Protein AF-V5BT70-F1 (afdb_monomer_lite)

Structure (mmCIF, N/CA/C/O backbone):
data_AF-V5BT70-F1
#
_entry.id   AF-V5BT70-F1
#
loop_
_atom_site.group_PDB
_atom_site.id
_atom_site.type_symbol
_atom_site.label_atom_id
_atom_site.label_alt_id
_atom_site.label_comp_id
_atom_site.label_asym_id
_atom_site.label_entity_id
_atom_site.label_seq_id
_atom_site.pdbx_PDB_ins_code
_atom_site.Cartn_x
_atom_site.Cartn_y
_atom_site.Cartn_z
_atom_site.occupancy
_atom_site.B_iso_or_equiv
_atom_site.auth_seq_id
_atom_site.auth_comp_id
_atom_site.auth_asym_id
_atom_site.auth_atom_id
_atom_site.pdbx_PDB_model_num
ATOM 1 N N . MET A 1 1 ? -34.375 -1.336 1.192 1.00 70.00 1 MET A N 1
ATOM 2 C CA . MET A 1 1 ? -33.736 0.002 1.197 1.00 70.00 1 MET A CA 1
ATOM 3 C C . MET A 1 1 ? -33.246 0.436 2.577 1.00 70.00 1 MET A C 1
ATOM 5 O O . MET A 1 1 ? -32.091 0.819 2.669 1.00 70.00 1 MET A O 1
ATOM 9 N N . TYR A 1 2 ? -34.040 0.336 3.649 1.00 73.19 2 TYR A N 1
ATOM 10 C CA . TYR A 1 2 ? -33.636 0.797 4.992 1.00 73.19 2 TYR A CA 1
ATOM 11 C C . TYR A 1 2 ? -32.369 0.140 5.563 1.00 73.19 2 TYR A C 1
ATOM 13 O O . TYR A 1 2 ? -31.553 0.822 6.172 1.00 73.19 2 TYR A O 1
ATOM 21 N N . LEU A 1 3 ? -32.151 -1.152 5.293 1.00 81.31 3 LEU A N 1
ATOM 22 C CA . LEU A 1 3 ? -30.949 -1.867 5.740 1.00 81.31 3 LEU A CA 1
ATOM 23 C C . LEU A 1 3 ? -29.659 -1.296 5.124 1.00 81.31 3 LEU A C 1
ATOM 25 O O . LEU A 1 3 ? -28.638 -1.209 5.791 1.00 81.31 3 LEU A O 1
ATOM 29 N N . PHE A 1 4 ? -29.723 -0.866 3.860 1.00 85.44 4 PHE A N 1
ATOM 30 C CA . PHE A 1 4 ? -28.588 -0.266 3.159 1.00 85.44 4 PHE A CA 1
ATOM 31 C C . PHE A 1 4 ? -28.266 1.126 3.712 1.00 85.44 4 PHE A C 1
ATOM 33 O O . PHE A 1 4 ? -27.102 1.458 3.903 1.00 85.44 4 PHE A O 1
ATOM 40 N N . LEU A 1 5 ? -29.299 1.913 4.034 1.00 89.00 5 LEU A N 1
ATOM 41 C CA . LEU A 1 5 ? -29.128 3.235 4.635 1.00 89.00 5 LEU A CA 1
ATOM 42 C C . LEU A 1 5 ? -28.521 3.145 6.044 1.00 89.00 5 LEU A C 1
ATOM 44 O O . LEU A 1 5 ? -27.642 3.931 6.381 1.00 89.00 5 LEU A O 1
ATOM 48 N N . LEU A 1 6 ? -28.953 2.159 6.839 1.00 90.88 6 LEU A N 1
ATOM 49 C CA . LEU A 1 6 ? -28.405 1.888 8.169 1.00 90.88 6 LEU A CA 1
ATOM 50 C C . LEU A 1 6 ? -26.928 1.475 8.089 1.00 90.88 6 LEU A C 1
ATOM 52 O O . LEU A 1 6 ? -26.107 1.980 8.848 1.00 90.88 6 LEU A O 1
ATOM 56 N N . LEU A 1 7 ? -26.579 0.601 7.139 1.00 90.19 7 LEU A N 1
ATOM 57 C CA . LEU A 1 7 ? -25.196 0.163 6.940 1.00 90.19 7 LEU A CA 1
ATOM 58 C C . LEU A 1 7 ? -24.290 1.320 6.499 1.00 90.19 7 LEU A C 1
ATOM 60 O O . LEU A 1 7 ? -23.158 1.426 6.962 1.00 90.19 7 LEU A O 1
ATOM 64 N N . LEU A 1 8 ? -24.803 2.207 5.641 1.00 91.69 8 LEU A N 1
ATOM 65 C CA . LEU A 1 8 ? -24.087 3.399 5.193 1.00 91.69 8 LEU A CA 1
ATOM 66 C C . LEU A 1 8 ? -23.857 4.380 6.353 1.00 91.69 8 LEU A C 1
ATOM 68 O O . LEU A 1 8 ? -22.752 4.888 6.514 1.00 91.69 8 LEU A O 1
ATOM 72 N N . LEU A 1 9 ? -24.874 4.602 7.192 1.00 90.31 9 LEU A N 1
ATOM 73 C CA . LEU A 1 9 ? -24.771 5.442 8.389 1.00 90.31 9 LEU A CA 1
ATOM 74 C C . LEU A 1 9 ? -23.738 4.898 9.377 1.00 90.31 9 LEU A C 1
ATOM 76 O O . LEU A 1 9 ? -22.884 5.657 9.828 1.00 90.31 9 LEU A O 1
ATOM 80 N N . LEU A 1 10 ? -23.766 3.590 9.645 1.00 91.69 10 LEU A N 1
ATOM 81 C CA . LEU A 1 10 ? -22.798 2.933 10.526 1.00 91.69 10 LEU A CA 1
ATOM 82 C C . LEU A 1 10 ? -21.372 2.996 9.966 1.00 91.69 10 LEU A C 1
ATOM 84 O O . LEU A 1 10 ? -20.424 3.234 10.713 1.00 91.69 10 LEU A O 1
ATOM 88 N N . PHE A 1 11 ? -21.210 2.838 8.651 1.00 90.88 11 PHE A N 1
ATOM 89 C CA . PHE A 1 11 ? -19.910 2.940 7.991 1.00 90.88 11 PHE A CA 1
ATOM 90 C C . PHE A 1 11 ? -19.336 4.362 8.060 1.00 90.88 11 PHE A C 1
ATOM 92 O O . PHE A 1 11 ? -18.148 4.541 8.341 1.00 90.88 11 PHE A O 1
ATOM 99 N N . VAL A 1 12 ? -20.176 5.381 7.859 1.00 90.00 12 VAL A N 1
ATOM 100 C CA . VAL A 1 12 ? -19.772 6.792 7.953 1.00 90.00 12 VAL A CA 1
ATOM 101 C C . VAL A 1 12 ? -19.433 7.167 9.396 1.00 90.00 12 VAL A C 1
ATOM 103 O O . VAL A 1 12 ? -18.389 7.777 9.630 1.00 90.00 12 VAL A O 1
ATOM 106 N N . SER A 1 13 ? -20.243 6.752 10.377 1.00 86.75 13 SER A N 1
ATOM 107 C CA . SER A 1 13 ? -19.958 7.019 11.792 1.00 86.75 13 SER A CA 1
ATOM 108 C C . SER A 1 13 ? -18.686 6.316 12.264 1.00 86.75 13 SER A C 1
ATOM 110 O O . SER A 1 13 ? -17.880 6.919 12.968 1.00 86.75 13 SER A O 1
ATOM 112 N N . PHE A 1 14 ? -18.465 5.071 11.833 1.00 90.62 14 PHE A N 1
ATOM 113 C CA . PHE A 1 14 ? -17.260 4.319 12.175 1.00 90.62 14 PHE A CA 1
ATOM 114 C C . PHE A 1 14 ? -16.008 4.943 11.549 1.00 90.62 14 PHE A C 1
ATOM 116 O O . PHE A 1 14 ? -14.996 5.104 12.226 1.00 90.62 14 PHE A O 1
ATOM 123 N N . SER A 1 15 ? -16.091 5.378 10.288 1.00 86.62 15 SER A N 1
ATOM 124 C CA . SER A 1 15 ? -14.987 6.061 9.601 1.00 86.62 15 SER A CA 1
ATOM 125 C C . SER A 1 15 ? -14.618 7.383 10.278 1.00 86.62 15 SER A C 1
ATOM 127 O O . SER A 1 15 ? -13.437 7.699 10.414 1.00 86.62 15 SER A O 1
ATOM 129 N N . PHE A 1 16 ? -15.615 8.141 10.746 1.00 86.31 16 PHE A N 1
ATOM 130 C CA . PHE A 1 16 ? -15.392 9.396 11.461 1.00 86.31 16 PHE A CA 1
ATOM 131 C C . PHE A 1 16 ? -14.743 9.172 12.833 1.00 86.31 16 PHE A C 1
ATOM 133 O O . PHE A 1 16 ? -13.758 9.830 13.162 1.00 86.31 16 PHE A O 1
ATOM 140 N N . PHE A 1 17 ? -15.238 8.203 13.610 1.00 88.19 17 PHE A N 1
ATOM 141 C CA . PHE A 1 17 ? -14.637 7.840 14.897 1.00 88.19 17 PHE A CA 1
ATOM 142 C C . PHE A 1 17 ? -13.208 7.321 14.739 1.00 88.19 17 PHE A C 1
ATOM 144 O O . PHE A 1 17 ? -12.327 7.704 15.505 1.00 88.19 17 PHE A O 1
ATOM 151 N N . PHE A 1 18 ? -12.953 6.501 13.720 1.00 86.06 18 PHE A N 1
ATOM 152 C CA . PHE A 1 18 ? -11.616 5.996 13.434 1.00 86.06 18 PHE A CA 1
ATOM 153 C C . PHE A 1 18 ? -10.650 7.129 13.064 1.00 86.06 18 PHE A C 1
ATOM 155 O O . PHE A 1 18 ? -9.546 7.189 13.596 1.00 86.06 18 PHE A O 1
ATOM 162 N N . ALA A 1 19 ? -11.078 8.080 12.227 1.00 82.06 19 ALA A N 1
ATOM 163 C CA . ALA A 1 19 ? -10.275 9.254 11.889 1.00 82.06 19 ALA A CA 1
ATOM 164 C C . ALA A 1 19 ? -9.979 10.137 13.116 1.00 82.06 19 ALA A C 1
ATOM 166 O O . ALA A 1 19 ? -8.856 10.614 13.266 1.00 82.06 19 ALA A O 1
ATOM 167 N N . LEU A 1 20 ? -10.955 10.313 14.013 1.00 82.94 20 LEU A N 1
ATOM 168 C CA . LEU A 1 20 ? -10.787 11.073 15.252 1.00 82.94 20 LEU A CA 1
ATOM 169 C C . LEU A 1 20 ? -9.778 10.401 16.194 1.00 82.94 20 LEU A C 1
ATOM 171 O O . LEU A 1 20 ? -8.906 11.071 16.737 1.00 82.94 20 LEU A O 1
ATOM 175 N N . ILE A 1 21 ? -9.858 9.077 16.350 1.00 78.88 21 ILE A N 1
ATOM 176 C CA . ILE A 1 21 ? -8.928 8.301 17.182 1.00 78.88 21 ILE A CA 1
ATOM 177 C C . ILE A 1 21 ? -7.518 8.343 16.589 1.00 78.88 21 ILE A C 1
ATOM 179 O O . ILE A 1 21 ? -6.560 8.565 17.321 1.00 78.88 21 ILE A O 1
ATOM 183 N N . VAL A 1 22 ? -7.376 8.207 15.267 1.00 79.75 22 VAL A N 1
ATOM 184 C CA . VAL A 1 22 ? -6.075 8.323 14.591 1.00 79.75 22 VAL A CA 1
ATOM 185 C C . VAL A 1 22 ? -5.480 9.721 14.776 1.00 79.75 22 VAL A C 1
ATOM 187 O O . VAL A 1 22 ? -4.292 9.829 15.063 1.00 79.75 22 VAL A O 1
ATOM 190 N N . GLN A 1 23 ? -6.279 10.789 14.689 1.00 72.56 23 GLN A N 1
ATOM 191 C CA . GLN A 1 23 ? -5.799 12.148 14.966 1.00 72.56 23 GLN A CA 1
ATOM 192 C C . GLN A 1 23 ? -5.442 12.368 16.440 1.00 72.56 23 GLN A C 1
ATOM 194 O O . GLN A 1 23 ? -4.477 13.070 16.725 1.00 72.56 23 GLN A O 1
ATOM 199 N N . LEU A 1 24 ? -6.168 11.755 17.376 1.00 72.88 24 LEU A N 1
ATOM 200 C CA . LEU A 1 24 ? -5.875 11.853 18.806 1.00 72.88 24 LEU A CA 1
ATOM 201 C C . LEU A 1 24 ? -4.585 11.102 19.180 1.00 72.88 24 LEU A C 1
ATOM 203 O O . LEU A 1 24 ? -3.812 11.568 20.011 1.00 72.88 24 LEU A O 1
ATOM 207 N N . VAL A 1 25 ? -4.347 9.951 18.545 1.00 69.50 25 VAL A N 1
ATOM 208 C CA . VAL A 1 25 ? -3.162 9.110 18.770 1.00 69.50 25 VAL A CA 1
ATOM 209 C C . VAL A 1 25 ? -1.931 9.685 18.065 1.00 69.50 25 VAL A C 1
ATOM 211 O O . VAL A 1 25 ? -0.853 9.695 18.647 1.00 69.50 25 VAL A O 1
ATOM 214 N N . MET A 1 26 ? -2.080 10.217 16.848 1.00 60.25 26 MET A N 1
ATOM 215 C CA . MET A 1 26 ? -0.971 10.822 16.095 1.00 60.25 26 MET A CA 1
ATOM 216 C C . MET A 1 26 ? -0.699 12.285 16.473 1.00 60.25 26 MET A C 1
ATOM 218 O O . MET A 1 26 ? 0.383 12.790 16.204 1.00 60.25 26 MET A O 1
ATOM 222 N N . GLY A 1 27 ? -1.655 12.978 17.096 1.00 54.44 27 GLY A N 1
ATOM 223 C CA . GLY A 1 27 ? -1.514 14.372 17.531 1.00 54.44 27 GLY A CA 1
ATOM 224 C C . GLY A 1 27 ? -0.777 14.560 18.860 1.00 54.44 27 GLY A C 1
ATOM 225 O O . GLY A 1 27 ? -0.601 15.699 19.285 1.00 54.44 27 GLY A O 1
ATOM 226 N N . ASN A 1 28 ? -0.368 13.473 19.523 1.00 51.38 28 ASN A N 1
ATOM 227 C CA . ASN A 1 28 ? 0.273 13.513 20.841 1.00 51.38 28 ASN A CA 1
ATOM 228 C C . ASN A 1 28 ? 1.797 13.290 20.798 1.00 51.38 28 ASN A C 1
ATOM 230 O O . ASN A 1 28 ? 2.451 13.309 21.840 1.00 51.38 28 ASN A O 1
ATOM 234 N N . GLU A 1 29 ? 2.375 13.122 19.605 1.00 47.97 29 GLU A N 1
ATOM 235 C CA . GLU A 1 29 ? 3.823 13.154 19.399 1.00 47.97 29 GLU A CA 1
ATOM 236 C C . GLU A 1 29 ? 4.208 14.487 18.750 1.00 47.97 29 GLU A C 1
ATOM 238 O O . GLU A 1 29 ? 3.680 14.886 17.713 1.00 47.97 29 GLU A O 1
ATOM 243 N N . GLY A 1 30 ? 5.068 15.230 19.445 1.00 48.91 30 GLY A N 1
ATOM 244 C CA . GLY A 1 30 ? 5.354 16.632 19.177 1.00 48.91 30 GLY A CA 1
ATOM 245 C C . GLY A 1 30 ? 5.823 16.930 17.753 1.00 48.91 30 GLY A C 1
ATOM 246 O O . GLY A 1 30 ? 6.723 16.293 17.213 1.00 48.91 30 GLY A O 1
ATOM 247 N N . GLY A 1 31 ? 5.260 17.996 17.196 1.00 40.72 31 GLY A N 1
ATOM 248 C CA . GLY A 1 31 ? 5.755 18.655 15.999 1.00 40.72 31 GLY A CA 1
ATOM 249 C C . GLY A 1 31 ? 5.080 20.010 15.858 1.00 40.72 31 GLY A C 1
ATOM 250 O O . GLY A 1 31 ? 3.869 20.088 15.677 1.00 40.72 31 GLY A O 1
ATOM 251 N N . GLU A 1 32 ? 5.862 21.079 15.992 1.00 49.72 32 GLU A N 1
ATOM 252 C CA . GLU A 1 32 ? 5.470 22.445 15.661 1.00 49.72 32 GLU A CA 1
ATOM 253 C C . GLU A 1 32 ? 4.841 22.496 14.264 1.00 49.72 32 GLU A C 1
ATOM 255 O O . GLU A 1 32 ? 5.537 22.435 13.252 1.00 49.72 32 GLU A O 1
ATOM 260 N N . TYR A 1 33 ? 3.528 22.687 14.182 1.00 44.28 33 TYR A N 1
ATOM 261 C CA . TYR A 1 33 ? 2.925 23.158 12.944 1.00 44.28 33 TYR A CA 1
ATOM 262 C C . TYR A 1 33 ? 2.822 24.674 13.031 1.00 44.28 33 TYR A C 1
ATOM 264 O O . TYR A 1 33 ? 1.867 25.241 13.561 1.00 44.28 33 TYR A O 1
ATOM 272 N N . MET A 1 34 ? 3.873 25.319 12.515 1.00 40.41 34 MET A N 1
ATOM 273 C CA . MET A 1 34 ? 3.827 26.671 11.968 1.00 40.41 34 MET A CA 1
ATOM 274 C C . MET A 1 34 ? 2.449 26.928 11.352 1.00 40.41 34 MET A C 1
ATOM 276 O O . MET A 1 34 ? 2.054 26.279 10.387 1.00 40.41 34 MET A O 1
ATOM 280 N N . ILE A 1 35 ? 1.735 27.904 11.899 1.00 46.69 35 ILE A N 1
ATOM 281 C CA . ILE A 1 35 ? 0.572 28.509 11.260 1.00 46.69 35 ILE A CA 1
ATOM 282 C C . ILE A 1 35 ? 1.126 29.511 10.236 1.00 46.69 35 ILE A C 1
ATOM 284 O O . ILE A 1 35 ? 1.622 30.560 10.659 1.00 46.69 35 ILE A O 1
ATOM 288 N N . PRO A 1 36 ? 1.062 29.288 8.907 1.00 44.47 36 PRO A N 1
ATOM 289 C CA . PRO A 1 36 ? 1.279 30.385 7.982 1.00 44.47 36 PRO A CA 1
ATOM 290 C C . PRO A 1 36 ? 0.038 31.280 7.990 1.00 44.47 36 PRO A C 1
ATOM 292 O O . PRO A 1 36 ? -0.981 31.029 7.345 1.00 44.47 36 PRO A O 1
ATOM 295 N N . VAL A 1 37 ? 0.159 32.359 8.756 1.00 38.53 37 VAL A N 1
ATOM 296 C CA . VAL A 1 37 ? -0.669 33.555 8.661 1.00 38.53 37 VAL A CA 1
ATOM 297 C C . VAL A 1 37 ? -0.459 34.212 7.288 1.00 38.53 37 VAL A C 1
ATOM 299 O O . VAL A 1 37 ? 0.662 34.469 6.866 1.00 38.53 37 VAL A O 1
ATOM 302 N N . ALA A 1 38 ? -1.581 34.550 6.649 1.00 42.00 38 ALA A N 1
ATOM 303 C CA . ALA A 1 38 ? -1.756 35.601 5.642 1.00 42.00 38 ALA A CA 1
ATOM 304 C C . ALA A 1 38 ? -1.015 35.485 4.289 1.00 42.00 38 ALA A C 1
ATOM 306 O O . ALA A 1 38 ? 0.006 36.119 4.043 1.00 42.00 38 ALA A O 1
ATOM 307 N N . GLY A 1 39 ? -1.692 34.859 3.321 1.00 35.22 39 GLY A N 1
ATOM 308 C CA . GLY A 1 39 ? -1.502 35.086 1.883 1.00 35.22 39 GLY A CA 1
ATOM 309 C C . GLY A 1 39 ? -2.765 35.669 1.243 1.00 35.22 39 GLY A C 1
ATOM 310 O O . GLY A 1 39 ? -3.605 34.951 0.711 1.00 35.22 39 GLY A O 1
ATOM 311 N N . ARG A 1 40 ? -2.933 36.991 1.329 1.00 37.88 40 ARG A N 1
ATOM 312 C CA . ARG A 1 40 ? -4.011 37.774 0.698 1.00 37.88 40 ARG A CA 1
ATOM 313 C C . ARG A 1 40 ? -3.925 37.700 -0.845 1.00 37.88 40 ARG A C 1
ATOM 315 O O . ARG A 1 40 ? -2.924 38.109 -1.412 1.00 37.88 40 ARG A O 1
ATOM 322 N N . ARG A 1 41 ? -5.069 37.410 -1.484 1.00 43.62 41 ARG A N 1
ATOM 323 C CA . ARG A 1 41 ? -5.562 37.947 -2.783 1.00 43.62 41 ARG A CA 1
ATOM 324 C C . ARG A 1 41 ? -4.790 37.618 -4.079 1.00 43.62 41 ARG A C 1
ATOM 326 O O . ARG A 1 41 ? -3.809 38.278 -4.393 1.00 43.62 41 ARG A O 1
ATOM 333 N N . LYS A 1 42 ? -5.438 36.855 -4.973 1.00 39.50 42 LYS A N 1
ATOM 334 C CA . LYS A 1 42 ? -6.021 37.324 -6.262 1.00 39.50 42 LYS A CA 1
ATOM 335 C C . LYS A 1 42 ? -6.555 36.126 -7.063 1.00 39.50 42 LYS A C 1
ATOM 337 O O . LYS A 1 42 ? -5.843 35.151 -7.231 1.00 39.50 42 LYS A O 1
ATOM 342 N N . GLY A 1 43 ? -7.776 36.242 -7.594 1.00 38.47 43 GLY A N 1
ATOM 343 C CA . GLY A 1 43 ? -8.306 35.317 -8.607 1.00 38.47 43 GLY A CA 1
ATOM 344 C C . GLY A 1 43 ? -9.688 34.745 -8.299 1.00 38.47 43 GLY A C 1
ATOM 345 O O . GLY A 1 43 ? -9.839 33.543 -8.145 1.00 38.47 43 GLY A O 1
ATOM 346 N N . ARG A 1 44 ? -10.707 35.607 -8.205 1.00 35.31 44 ARG A N 1
ATOM 347 C CA . ARG A 1 44 ? -12.118 35.197 -8.226 1.00 35.31 44 ARG A CA 1
ATOM 348 C C . ARG A 1 44 ? -12.549 35.081 -9.690 1.00 35.31 44 ARG A C 1
ATOM 350 O O . ARG A 1 44 ? -12.554 36.094 -10.382 1.00 35.31 44 ARG A O 1
ATOM 357 N N . ALA A 1 45 ? -12.944 33.888 -10.122 1.00 39.03 45 ALA A N 1
ATOM 358 C CA . ALA A 1 45 ? -13.883 33.693 -11.225 1.00 39.03 45 ALA A CA 1
ATOM 359 C C . ALA A 1 45 ? -15.173 33.097 -10.619 1.00 39.03 45 ALA A C 1
ATOM 361 O O . ALA A 1 45 ? -15.070 32.186 -9.795 1.00 39.03 45 ALA A O 1
ATOM 362 N N . PRO A 1 46 ? -16.367 33.645 -10.906 1.00 48.97 46 PRO A N 1
ATOM 363 C CA . PRO A 1 46 ? -17.615 33.178 -10.304 1.00 48.97 46 PRO A CA 1
ATOM 364 C C . PRO A 1 46 ? -18.152 31.921 -11.019 1.00 48.97 46 PRO A C 1
ATOM 366 O O . PRO A 1 46 ? -18.113 31.883 -12.249 1.00 48.97 46 PRO A O 1
ATOM 369 N N . PRO A 1 47 ? -18.707 30.921 -10.307 1.00 52.75 47 PRO A N 1
ATOM 370 C CA . PRO A 1 47 ? -19.619 29.960 -10.924 1.00 52.75 47 PRO A CA 1
ATOM 371 C C . PRO A 1 47 ? -21.002 30.611 -11.166 1.00 52.75 47 PRO A C 1
ATOM 373 O O . PRO A 1 47 ? -21.401 31.488 -10.392 1.00 52.75 47 PRO A O 1
ATOM 376 N N . PRO A 1 48 ? -21.735 30.226 -12.229 1.00 46.41 48 PRO A N 1
ATOM 377 C CA . PRO A 1 48 ? -23.070 30.755 -12.514 1.00 46.41 48 PRO A CA 1
ATOM 378 C C . PRO A 1 48 ? -24.118 30.247 -11.501 1.00 46.41 48 PRO A C 1
ATOM 380 O O . PRO A 1 48 ? -23.923 29.186 -10.904 1.00 46.41 48 PRO A O 1
ATOM 383 N N . PRO A 1 49 ? -25.233 30.978 -11.295 1.00 40.03 49 PRO A N 1
ATOM 384 C CA . PRO A 1 49 ? -26.243 30.623 -10.307 1.00 40.03 49 PRO A CA 1
ATOM 385 C C . PRO A 1 49 ? -27.175 29.538 -10.858 1.00 40.03 49 PRO A C 1
ATOM 387 O O . PRO A 1 49 ? -27.709 29.676 -11.958 1.00 40.03 49 PRO A O 1
ATOM 390 N N . ALA A 1 50 ? -27.422 28.491 -10.074 1.00 37.47 50 ALA A N 1
ATOM 391 C CA . ALA A 1 50 ? -28.587 27.635 -10.256 1.00 37.47 50 ALA A CA 1
ATOM 392 C C . ALA A 1 50 ? -29.578 27.930 -9.126 1.00 37.47 50 ALA A C 1
ATOM 394 O O . ALA A 1 50 ? -29.215 27.984 -7.953 1.00 37.47 50 ALA A O 1
ATOM 395 N N . MET A 1 51 ? -30.803 28.223 -9.549 1.00 35.41 51 MET A N 1
ATOM 396 C CA . MET A 1 51 ? -31.928 28.708 -8.765 1.00 35.41 51 MET A CA 1
ATOM 397 C C . MET A 1 51 ? -32.448 27.706 -7.731 1.00 35.41 51 MET A C 1
ATOM 399 O O . MET A 1 51 ? -32.248 26.499 -7.825 1.00 35.41 51 MET A O 1
ATOM 403 N N . ALA A 1 52 ? -33.159 28.293 -6.772 1.00 37.00 52 ALA A N 1
ATOM 404 C CA . ALA A 1 52 ? -33.867 27.688 -5.663 1.00 37.00 52 ALA A CA 1
ATOM 405 C C . ALA A 1 52 ? -35.026 26.760 -6.068 1.00 37.00 52 ALA A C 1
ATOM 407 O O . ALA A 1 52 ? -35.707 26.974 -7.068 1.00 37.00 52 ALA A O 1
ATOM 408 N N . SER A 1 53 ? -35.272 25.790 -5.192 1.00 35.91 53 SER A N 1
ATOM 409 C CA . SER A 1 53 ? -36.524 25.060 -4.960 1.00 35.91 53 SER A CA 1
ATOM 410 C C . SER A 1 53 ? -36.253 24.299 -3.658 1.00 35.91 53 SER A C 1
ATOM 412 O O . SER A 1 53 ? -35.403 23.418 -3.660 1.00 35.91 53 SER A O 1
ATOM 414 N N . GLY A 1 54 ? -36.731 24.716 -2.492 1.00 33.69 54 GLY A N 1
ATOM 415 C CA . GLY A 1 54 ? -38.144 24.788 -2.135 1.00 33.69 54 GLY A CA 1
ATOM 416 C C . GLY A 1 54 ? -38.394 23.710 -1.070 1.00 33.69 54 GLY A C 1
ATOM 417 O O . GLY A 1 54 ? -37.863 22.611 -1.204 1.00 33.69 54 GLY A O 1
ATOM 418 N N . ASP A 1 55 ? -39.170 24.066 -0.049 1.00 35.50 55 ASP A N 1
ATOM 419 C CA . ASP A 1 55 ? -39.727 23.230 1.028 1.00 35.50 55 ASP A CA 1
ATOM 420 C C . ASP A 1 55 ? -38.904 23.062 2.323 1.00 35.50 55 ASP A C 1
ATOM 422 O O . ASP A 1 55 ? -38.161 22.104 2.539 1.00 35.50 55 ASP A O 1
ATOM 426 N N . GLU A 1 56 ? -39.143 24.010 3.239 1.00 42.34 56 GLU A N 1
ATOM 427 C CA . GLU A 1 56 ? -39.228 23.757 4.686 1.00 42.34 56 GLU A CA 1
ATOM 428 C C . GLU A 1 56 ? -40.301 22.690 4.998 1.00 42.34 56 GLU A C 1
ATOM 430 O O . GLU A 1 56 ? -41.226 22.463 4.212 1.00 42.34 56 GLU A O 1
ATOM 435 N N . PRO A 1 57 ? -40.236 22.077 6.192 1.00 52.97 57 PRO A N 1
ATOM 436 C CA . PRO A 1 57 ? -41.183 22.552 7.198 1.00 52.97 57 PRO A CA 1
ATOM 437 C C . PRO A 1 57 ? -40.569 22.785 8.585 1.00 52.97 57 PRO A C 1
ATOM 439 O O . PRO A 1 57 ? -39.893 21.928 9.157 1.00 52.97 57 PRO A O 1
ATOM 442 N N . ASP A 1 58 ? -40.925 23.951 9.120 1.00 47.06 58 ASP A N 1
ATOM 443 C CA . ASP A 1 58 ? -40.992 24.340 10.527 1.00 47.06 58 ASP A CA 1
ATOM 444 C C . ASP A 1 58 ? -41.611 23.264 11.426 1.00 47.06 58 ASP A C 1
ATOM 446 O O . ASP A 1 58 ? -42.797 22.985 11.281 1.00 47.06 58 ASP A O 1
ATOM 450 N N . TRP A 1 59 ? -40.872 22.785 12.436 1.00 48.94 59 TRP A N 1
ATOM 451 C CA . TRP A 1 59 ? -41.450 22.312 13.704 1.00 48.94 59 TRP A CA 1
ATOM 452 C C . TRP A 1 59 ? -40.491 22.569 14.881 1.00 48.94 59 TRP A C 1
ATOM 454 O O . TRP A 1 59 ? -39.644 21.751 15.225 1.00 48.94 59 TRP A O 1
ATOM 464 N N . LEU A 1 60 ? -40.653 23.750 15.482 1.00 39.88 60 LEU A N 1
ATOM 465 C CA . LEU A 1 60 ? -40.867 23.961 16.920 1.00 39.88 60 LEU A CA 1
ATOM 466 C C . LEU A 1 60 ? -40.066 23.094 17.912 1.00 39.88 60 LEU A C 1
ATOM 468 O O . LEU A 1 60 ? -40.560 22.063 18.345 1.00 39.88 60 LEU A O 1
ATOM 472 N N . PHE A 1 61 ? -38.957 23.633 18.427 1.00 46.41 61 PHE A N 1
ATOM 473 C CA . PHE A 1 61 ? -38.750 23.768 19.878 1.00 46.41 61 PHE A CA 1
ATOM 474 C C . PHE A 1 61 ? -37.990 25.071 20.139 1.00 46.41 61 PHE A C 1
ATOM 476 O O . PHE A 1 61 ? -36.773 25.162 19.990 1.00 46.41 61 PHE A O 1
ATOM 483 N N . ALA A 1 62 ? -38.748 26.107 20.491 1.00 37.69 62 ALA A N 1
ATOM 484 C CA . ALA A 1 62 ? -38.215 27.235 21.229 1.00 37.69 62 ALA A CA 1
ATOM 485 C C . ALA A 1 62 ? -37.830 26.755 22.636 1.00 37.69 62 ALA A C 1
ATOM 487 O O . ALA A 1 62 ? -38.565 25.973 23.233 1.00 37.69 62 ALA A O 1
ATOM 488 N N . GLU A 1 63 ? -36.701 27.243 23.149 1.00 36.50 63 GLU A N 1
ATOM 489 C CA . GLU A 1 63 ? -36.650 28.104 24.341 1.00 36.50 63 GLU A CA 1
ATOM 490 C C . GLU A 1 63 ? -35.308 27.952 25.091 1.00 36.50 63 GLU A C 1
ATOM 492 O O . GLU A 1 63 ? -35.043 26.922 25.696 1.00 36.50 63 GLU A O 1
ATOM 497 N N . ASN A 1 64 ? -34.499 29.024 25.030 1.00 35.66 64 ASN A N 1
ATOM 498 C CA . ASN A 1 64 ? -33.543 29.548 26.026 1.00 35.66 64 ASN A CA 1
ATOM 499 C C . ASN A 1 64 ? -32.479 28.572 26.597 1.00 35.66 64 ASN A C 1
ATOM 501 O O . ASN A 1 64 ? -32.782 27.547 27.182 1.00 35.66 64 ASN A O 1
ATOM 505 N N . VAL A 1 65 ? -31.172 28.849 26.509 1.00 37.78 65 VAL A N 1
ATOM 506 C CA . VAL A 1 65 ? -30.433 29.774 27.395 1.00 37.78 65 VA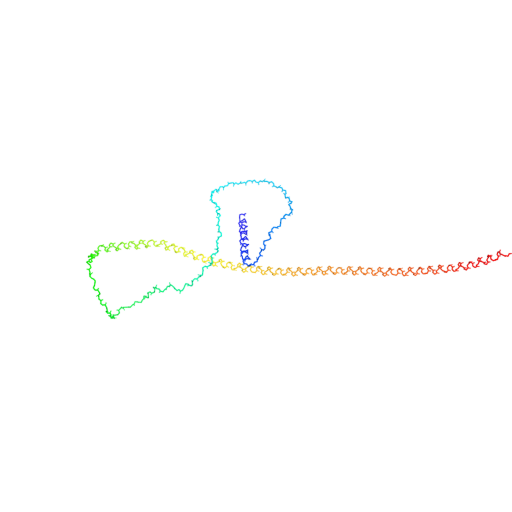L A CA 1
ATOM 507 C C . VAL A 1 65 ? -29.052 30.103 26.777 1.00 37.78 65 VAL A C 1
ATOM 509 O O . VAL A 1 65 ? -28.428 29.279 26.115 1.00 37.78 65 VAL A O 1
ATOM 512 N N . ALA A 1 66 ? -28.602 31.341 27.000 1.00 36.75 66 ALA A N 1
ATOM 513 C CA . ALA A 1 66 ? -27.397 32.014 26.497 1.00 36.75 66 ALA A CA 1
ATOM 514 C C . ALA A 1 66 ? -26.042 31.280 26.663 1.00 36.75 66 ALA A C 1
ATOM 516 O O . ALA A 1 66 ? -25.864 30.553 27.639 1.00 36.75 66 ALA A O 1
ATOM 517 N N . PRO A 1 67 ? -25.010 31.590 25.844 1.00 37.31 67 PRO A N 1
ATOM 518 C CA . PRO A 1 67 ? -23.626 31.346 26.223 1.00 37.31 67 PRO A CA 1
ATOM 519 C C . PRO A 1 67 ? -23.081 32.570 26.975 1.00 37.31 67 PRO A C 1
ATOM 521 O O . PRO A 1 67 ? -22.762 33.602 26.383 1.00 37.31 67 PRO A O 1
ATOM 524 N N . ALA A 1 68 ? -22.971 32.458 28.299 1.00 40.47 68 ALA A N 1
ATOM 525 C CA . ALA A 1 68 ? -22.157 33.374 29.081 1.00 40.47 68 ALA A CA 1
ATOM 526 C C . ALA A 1 68 ? -20.669 33.050 28.862 1.00 40.47 68 ALA A C 1
ATOM 528 O O . ALA A 1 68 ? -20.216 31.917 29.001 1.00 40.47 68 ALA A O 1
ATOM 529 N N . THR A 1 69 ? -19.923 34.089 28.513 1.00 39.28 69 THR A N 1
ATOM 530 C CA . THR A 1 69 ? -18.465 34.205 28.552 1.00 39.28 69 THR A CA 1
ATOM 531 C C . THR A 1 69 ? -17.851 33.741 29.875 1.00 39.28 69 THR A C 1
ATOM 533 O O . THR A 1 69 ? -18.321 34.161 30.930 1.00 39.28 69 THR A O 1
ATOM 536 N N . GLY A 1 70 ? -16.695 33.068 29.816 1.00 30.28 70 GLY A N 1
ATOM 537 C CA . GLY A 1 70 ? -15.642 33.305 30.809 1.00 30.28 70 GLY A CA 1
ATOM 538 C C . GLY A 1 70 ? -14.782 32.117 31.242 1.00 30.28 70 GLY A C 1
ATOM 539 O O . GLY A 1 70 ? -15.241 31.216 31.925 1.00 30.28 70 GLY A O 1
ATOM 540 N N . SER A 1 71 ? -13.483 32.289 30.995 1.00 31.94 71 SER A N 1
ATOM 541 C CA . SER A 1 71 ? -12.363 31.904 31.863 1.00 31.94 71 SER A CA 1
ATOM 542 C C . SER A 1 71 ? -11.729 30.516 31.719 1.00 31.94 71 SER A C 1
ATOM 544 O O . SER A 1 71 ? -12.210 29.497 32.197 1.00 31.94 71 SER A O 1
ATOM 546 N N . SER A 1 72 ? -10.520 30.577 31.160 1.00 39.81 72 SER A N 1
ATOM 547 C CA . SER A 1 72 ? -9.372 29.709 31.415 1.00 39.81 72 SER A CA 1
ATOM 548 C C . SER A 1 72 ? -9.227 29.331 32.896 1.00 39.81 72 SER A C 1
ATOM 550 O O . SER A 1 72 ? -9.194 30.211 33.758 1.00 39.81 72 SER A O 1
ATOM 552 N N . ALA A 1 73 ? -9.038 28.039 33.164 1.00 40.31 73 ALA A N 1
ATOM 553 C CA . ALA A 1 73 ? -8.433 27.514 34.385 1.00 40.31 73 ALA A CA 1
ATOM 554 C C . ALA A 1 73 ? -7.658 26.216 34.051 1.00 40.31 73 ALA A C 1
ATOM 556 O O . ALA A 1 73 ? -8.066 25.489 33.143 1.00 40.31 73 ALA A O 1
ATOM 557 N N . PRO A 1 74 ? -6.516 25.956 34.714 1.00 41.03 74 PRO A N 1
ATOM 558 C CA . PRO A 1 74 ? -5.536 24.950 34.306 1.00 41.03 74 PRO A CA 1
ATOM 559 C C . PRO A 1 74 ? -5.909 23.523 34.743 1.00 41.03 74 PRO A C 1
ATOM 561 O O . PRO A 1 74 ? -6.602 23.324 35.738 1.00 41.03 74 PRO A O 1
ATOM 564 N N . ASN A 1 75 ? -5.385 22.538 34.005 1.00 38.75 75 ASN A N 1
ATOM 565 C CA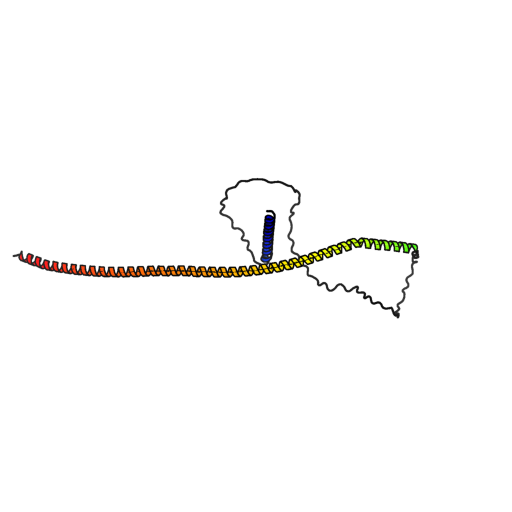 . ASN A 1 75 ? -5.457 21.101 34.298 1.00 38.75 75 ASN A CA 1
ATOM 566 C C . ASN A 1 75 ? -5.078 20.765 35.755 1.00 38.75 75 ASN A C 1
ATOM 568 O O . ASN A 1 75 ? -3.985 21.143 36.186 1.00 38.75 75 ASN A O 1
ATOM 572 N N . PRO A 1 76 ? -5.878 19.964 36.483 1.00 43.28 76 PRO A N 1
ATOM 573 C CA . PRO A 1 76 ? -5.392 19.246 37.651 1.00 43.28 76 PRO A CA 1
ATOM 574 C C . PRO A 1 76 ? -4.637 17.972 37.229 1.00 43.28 76 PRO A C 1
ATOM 576 O O . PRO A 1 76 ? -5.077 17.213 36.367 1.00 43.28 76 PRO A O 1
ATOM 579 N N . ALA A 1 77 ? -3.476 17.759 37.851 1.00 48.91 77 ALA A N 1
ATOM 580 C CA . ALA A 1 77 ? -2.669 16.544 37.760 1.00 48.91 77 ALA A CA 1
ATOM 581 C C . ALA A 1 77 ? -3.421 15.308 38.315 1.00 48.91 77 ALA A C 1
ATOM 583 O O . ALA A 1 77 ? -4.313 15.468 39.152 1.00 48.91 77 ALA A O 1
ATOM 584 N N . PRO A 1 78 ? -3.070 14.078 37.887 1.00 49.50 78 PRO A N 1
ATOM 585 C CA . PRO A 1 78 ? -3.730 12.859 38.355 1.00 49.50 78 PRO A CA 1
ATOM 586 C C . PRO A 1 78 ? -3.453 12.602 39.849 1.00 49.50 78 PRO A C 1
ATOM 588 O O . PRO A 1 78 ? -2.326 12.825 40.301 1.00 49.50 78 PRO A O 1
ATOM 591 N N . PRO A 1 79 ? -4.429 12.101 40.632 1.00 45.94 79 PRO A N 1
ATOM 592 C CA . PRO A 1 79 ? -4.173 11.703 42.008 1.00 45.94 79 PRO A CA 1
ATOM 593 C C . PRO A 1 79 ? -3.283 10.454 42.045 1.00 45.94 79 PRO A C 1
ATOM 595 O O . PRO A 1 79 ? -3.579 9.424 41.440 1.00 45.94 79 PRO A O 1
ATOM 598 N N . SER A 1 80 ? -2.184 10.560 42.784 1.00 42.78 80 SER A N 1
ATOM 599 C CA . SER A 1 80 ? -1.315 9.456 43.182 1.00 42.78 80 SER A CA 1
ATOM 600 C C . SER A 1 80 ? -2.097 8.426 44.001 1.00 42.78 80 SER A C 1
ATOM 602 O O . SER A 1 80 ? -2.680 8.763 45.031 1.00 42.78 80 SER A O 1
ATOM 604 N N . VAL A 1 81 ? -2.083 7.177 43.537 1.00 44.22 81 VAL A N 1
ATOM 605 C CA . VAL A 1 81 ? -2.702 6.010 44.178 1.00 44.22 81 VAL A CA 1
ATOM 606 C C . VAL A 1 81 ? -1.956 5.674 45.478 1.00 44.22 81 VAL A C 1
ATOM 608 O O . VAL A 1 81 ? -0.762 5.375 45.412 1.00 44.22 81 VAL A O 1
ATOM 611 N N . PRO A 1 82 ? -2.608 5.671 46.654 1.00 43.47 82 PRO A N 1
ATOM 612 C CA . PRO A 1 82 ? -2.041 5.065 47.848 1.00 43.47 82 PRO A CA 1
ATOM 613 C C . PRO A 1 82 ? -2.316 3.557 47.833 1.00 43.47 82 PRO A C 1
ATOM 615 O O . PRO A 1 82 ? -3.453 3.121 47.659 1.00 43.47 82 PRO A O 1
ATOM 618 N N . PHE A 1 83 ? -1.262 2.767 48.033 1.00 41.53 83 PHE A N 1
ATOM 619 C CA . PHE A 1 83 ? -1.340 1.333 48.303 1.00 41.53 83 PHE A CA 1
ATOM 620 C C . PHE A 1 83 ? -2.260 1.068 49.505 1.00 41.53 83 PHE A C 1
ATOM 622 O O . PHE A 1 83 ? -1.982 1.499 50.624 1.00 41.53 83 PHE A O 1
ATOM 629 N N . ALA A 1 84 ? -3.355 0.347 49.273 1.00 47.50 84 ALA A N 1
ATOM 630 C CA . ALA A 1 84 ? -4.295 -0.078 50.302 1.00 47.50 84 ALA A CA 1
ATOM 631 C C . ALA A 1 84 ? -3.784 -1.347 51.002 1.00 47.50 84 ALA A C 1
ATOM 633 O O . ALA A 1 84 ? -4.247 -2.442 50.707 1.00 47.50 84 ALA A O 1
ATOM 634 N N . HIS A 1 85 ? -2.815 -1.210 51.911 1.00 48.41 85 HIS A N 1
ATOM 635 C CA . HIS A 1 85 ? -2.349 -2.326 52.750 1.00 48.41 85 HIS A CA 1
ATOM 636 C C . HIS A 1 85 ? -2.000 -1.927 54.191 1.00 48.41 85 HIS A C 1
ATOM 638 O O . HIS A 1 85 ? -1.122 -2.544 54.779 1.00 48.41 85 HIS A O 1
ATOM 644 N N . ASP A 1 86 ? -2.671 -0.934 54.790 1.00 50.69 86 ASP A N 1
ATOM 645 C CA . ASP A 1 86 ? -2.364 -0.609 56.196 1.00 50.69 86 ASP A CA 1
ATOM 646 C C . ASP A 1 86 ? -3.498 0.058 56.996 1.00 50.69 86 ASP A C 1
ATOM 648 O O . ASP A 1 86 ? -3.304 1.081 57.650 1.00 50.69 86 ASP A O 1
ATOM 652 N N . ALA A 1 87 ? -4.724 -0.480 56.932 1.00 52.94 87 ALA A N 1
ATOM 653 C CA . ALA A 1 87 ? -5.823 0.054 57.748 1.00 52.94 87 ALA A CA 1
ATOM 654 C C . ALA A 1 87 ? -6.971 -0.930 58.039 1.00 52.94 87 ALA A C 1
ATOM 656 O O . ALA A 1 87 ? -8.122 -0.527 57.955 1.00 52.94 87 ALA A O 1
ATOM 657 N N . LEU A 1 88 ? -6.707 -2.196 58.389 1.00 52.94 88 LEU A N 1
ATOM 658 C CA . LEU A 1 88 ? -7.737 -3.096 58.950 1.00 52.94 88 LEU A CA 1
ATOM 659 C C . LEU A 1 88 ? -7.125 -4.085 59.963 1.00 52.94 88 LEU A C 1
ATOM 661 O O . LEU A 1 88 ? -7.117 -5.287 59.744 1.00 52.94 88 LEU A O 1
ATOM 665 N N . SER A 1 89 ? -6.588 -3.570 61.075 1.00 51.97 89 SER A N 1
ATOM 666 C CA . SER A 1 89 ? -6.101 -4.383 62.207 1.00 51.97 89 SER A CA 1
ATOM 667 C C . SER A 1 89 ? -6.668 -3.890 63.543 1.00 51.97 89 SER A C 1
ATOM 669 O O . SER A 1 89 ? -5.937 -3.638 64.496 1.00 51.97 89 SER A O 1
ATOM 671 N N . PHE A 1 90 ? -7.985 -3.731 63.616 1.00 55.66 90 PHE A N 1
ATOM 672 C CA . PHE A 1 90 ? -8.717 -3.669 64.879 1.00 55.66 90 PHE A CA 1
ATOM 673 C C . PHE A 1 90 ? -10.054 -4.363 64.634 1.00 55.66 90 PHE A C 1
ATOM 675 O O . PHE A 1 90 ? -10.833 -3.865 63.828 1.00 55.66 90 PHE A O 1
ATOM 682 N N . LEU A 1 91 ? -10.291 -5.475 65.340 1.00 47.34 91 LEU A N 1
ATOM 683 C CA . LEU A 1 91 ? -11.422 -6.419 65.245 1.00 47.34 91 LEU A CA 1
ATOM 684 C C . LEU A 1 91 ? -11.143 -7.715 64.462 1.00 47.34 91 LEU A C 1
ATOM 686 O O . LEU A 1 91 ? -11.901 -8.069 63.569 1.00 47.34 91 LEU A O 1
ATOM 690 N N . ASP A 1 92 ? -10.135 -8.473 64.898 1.00 41.28 92 ASP A N 1
ATOM 691 C CA . ASP A 1 92 ? -10.232 -9.938 64.889 1.00 41.28 92 ASP A CA 1
ATOM 692 C C . ASP A 1 92 ? -10.413 -10.395 66.340 1.00 41.28 92 ASP A C 1
ATOM 694 O O . ASP A 1 92 ? -9.490 -10.349 67.153 1.00 41.28 92 ASP A O 1
ATOM 698 N N . PHE A 1 93 ? -11.642 -10.770 66.694 1.00 44.34 93 PHE A N 1
ATOM 699 C CA . PHE A 1 93 ? -11.896 -11.593 67.870 1.00 44.34 93 PHE A CA 1
ATOM 700 C C . PHE A 1 93 ? -11.922 -13.042 67.393 1.00 44.34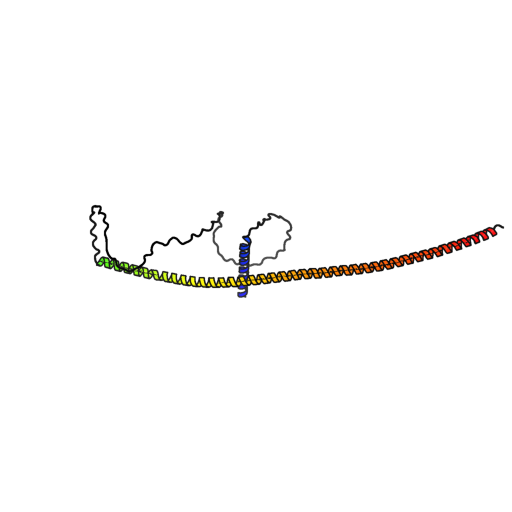 93 PHE A C 1
ATOM 702 O O . PHE A 1 93 ? -12.907 -13.487 66.803 1.00 44.34 93 PHE A O 1
ATOM 709 N N . GLU A 1 94 ? -10.837 -13.773 67.643 1.00 45.50 94 GLU A N 1
ATOM 710 C CA . GLU A 1 94 ? -10.833 -15.225 67.511 1.00 45.50 94 GLU A CA 1
ATOM 711 C C . GLU A 1 94 ? -11.830 -15.831 68.507 1.00 45.50 94 GLU A C 1
ATOM 713 O O . GLU A 1 94 ? -11.762 -15.633 69.723 1.00 45.50 94 GLU A O 1
ATOM 718 N N . ASN A 1 95 ? -12.785 -16.571 67.955 1.00 40.44 95 ASN A N 1
ATOM 719 C CA . ASN A 1 95 ? -13.699 -17.435 68.676 1.00 40.44 95 ASN A CA 1
ATOM 720 C C . ASN A 1 95 ? -12.981 -18.753 69.002 1.00 40.44 95 ASN A C 1
ATOM 722 O O . ASN A 1 95 ? -13.023 -19.682 68.202 1.00 40.44 95 ASN A O 1
ATOM 726 N N . GLU A 1 96 ? -12.360 -18.850 70.177 1.00 38.00 96 GLU A N 1
ATOM 727 C CA . GLU A 1 96 ? -11.945 -20.132 70.756 1.00 38.00 96 GLU A CA 1
ATOM 728 C C . GLU A 1 96 ? -12.661 -20.341 72.093 1.00 38.00 96 GLU A C 1
ATOM 730 O O . GLU A 1 96 ? -12.536 -19.598 73.069 1.00 38.00 96 GLU A O 1
ATOM 735 N N . THR A 1 97 ? -13.496 -21.371 72.085 1.00 43.41 97 THR A N 1
ATOM 736 C CA . THR A 1 97 ? -14.351 -21.807 73.179 1.00 43.41 97 THR A CA 1
ATOM 737 C C . THR A 1 97 ? -13.501 -22.597 74.168 1.00 43.41 97 THR A C 1
ATOM 739 O O . THR A 1 97 ? -13.209 -23.756 73.898 1.00 43.41 97 THR A O 1
ATOM 742 N N . SER A 1 98 ? -13.107 -22.027 75.314 1.00 37.81 98 SER A N 1
ATOM 743 C CA . SER A 1 98 ? -12.594 -22.791 76.469 1.00 37.81 98 SER A CA 1
ATOM 744 C C . SER A 1 98 ? -12.608 -21.982 77.777 1.00 37.81 98 SER A C 1
ATOM 746 O O . SER A 1 98 ? -12.127 -20.859 77.845 1.00 37.81 98 SER A O 1
ATOM 748 N N . ALA A 1 99 ? -13.191 -22.601 78.806 1.00 35.81 99 ALA A N 1
ATOM 749 C CA . ALA A 1 99 ? -13.444 -22.188 80.195 1.00 35.81 99 ALA A CA 1
ATOM 750 C C . ALA A 1 99 ? -12.486 -21.181 80.887 1.00 35.81 99 ALA A C 1
ATOM 752 O O . ALA A 1 99 ? -11.269 -21.281 80.731 1.00 35.81 99 ALA A O 1
ATOM 753 N N . PRO A 1 100 ? -12.985 -20.325 81.811 1.00 40.22 100 PRO A N 1
ATOM 754 C CA . PRO A 1 100 ? -12.114 -19.561 82.692 1.00 40.22 100 PRO A CA 1
ATOM 755 C C . PRO A 1 100 ? -11.709 -20.408 83.910 1.00 40.22 100 PRO A C 1
ATOM 757 O O . PRO A 1 100 ? -12.539 -20.773 84.746 1.00 40.22 100 PRO A O 1
ATOM 760 N N . THR A 1 101 ? -10.410 -20.690 84.029 1.00 35.97 101 THR A N 1
ATOM 761 C CA . THR A 1 101 ? -9.787 -21.106 85.294 1.00 35.97 101 THR A CA 1
ATOM 762 C C . THR A 1 101 ? -9.306 -19.858 86.035 1.00 35.97 101 THR A C 1
ATOM 764 O O . THR A 1 101 ? -8.787 -18.921 85.437 1.00 35.97 101 THR A O 1
ATOM 767 N N . ALA A 1 102 ? -9.558 -19.847 87.339 1.00 37.62 102 ALA A N 1
ATOM 768 C CA . ALA A 1 102 ? -9.399 -18.737 88.268 1.00 37.62 102 ALA A CA 1
ATOM 769 C C . ALA A 1 102 ? -7.946 -18.281 88.534 1.00 37.62 102 ALA A C 1
ATOM 771 O O . ALA A 1 102 ? -7.000 -19.000 88.221 1.00 37.62 102 ALA A O 1
ATOM 772 N N . LEU A 1 103 ? -7.863 -17.166 89.293 1.00 37.19 103 LEU A N 1
ATOM 773 C CA . LEU A 1 103 ? -6.733 -16.577 90.053 1.00 37.19 103 LEU A CA 1
ATOM 774 C C . LEU A 1 103 ? -5.944 -15.479 89.305 1.00 37.19 103 LEU A C 1
ATOM 776 O O . LEU A 1 103 ? -5.613 -15.635 88.145 1.00 37.19 103 LEU A O 1
ATOM 780 N N . SER A 1 104 ? -5.556 -14.341 89.894 1.00 29.92 104 SER A N 1
ATOM 781 C CA . SER A 1 104 ? -5.672 -13.818 91.260 1.00 29.92 104 SER A CA 1
ATOM 782 C C . SER A 1 104 ? -5.246 -12.335 91.277 1.00 29.92 104 SER A C 1
ATOM 784 O O . SER A 1 104 ? -4.260 -11.974 90.648 1.00 29.92 104 SER A O 1
ATOM 786 N N . HIS A 1 105 ? -6.005 -11.520 92.017 1.00 34.19 105 HIS A N 1
ATOM 787 C CA . HIS A 1 105 ? -5.638 -10.351 92.835 1.00 34.19 105 HIS A CA 1
ATOM 788 C C . HIS A 1 105 ? -4.464 -9.433 92.439 1.00 34.19 105 HIS A C 1
ATOM 790 O O . HIS A 1 105 ? -3.295 -9.795 92.528 1.00 34.19 105 HIS A O 1
ATOM 796 N N . GLY A 1 106 ? -4.797 -8.148 92.287 1.00 32.09 106 GLY A N 1
ATOM 797 C CA . GLY A 1 106 ? -3.890 -7.022 92.508 1.00 32.09 106 GLY A CA 1
ATOM 798 C C . GLY A 1 106 ? -4.686 -5.778 92.903 1.00 32.09 106 GLY A C 1
ATOM 799 O O . GLY A 1 106 ? -5.357 -5.177 92.075 1.00 32.09 106 GLY A O 1
ATOM 800 N N . ALA A 1 107 ? -4.671 -5.453 94.193 1.00 37.31 107 ALA A N 1
ATOM 801 C CA . ALA A 1 107 ? -5.462 -4.409 94.835 1.00 37.31 107 ALA A CA 1
ATOM 802 C C . ALA A 1 107 ? -4.991 -2.979 94.511 1.00 37.31 107 ALA A C 1
ATOM 804 O O . ALA A 1 107 ? -3.791 -2.723 94.486 1.00 37.31 107 ALA A O 1
ATOM 805 N N . ALA A 1 108 ? -5.939 -2.038 94.413 1.00 37.97 108 ALA A N 1
ATOM 806 C CA . ALA A 1 108 ? -5.744 -0.630 94.781 1.00 37.97 108 ALA A CA 1
ATOM 807 C C . ALA A 1 108 ? -7.099 0.065 95.062 1.00 37.97 108 ALA A C 1
ATOM 809 O O . ALA A 1 108 ? -7.790 0.520 94.160 1.00 37.97 108 ALA A O 1
ATOM 810 N N . THR A 1 109 ? -7.459 0.059 96.348 1.00 40.81 109 THR A N 1
ATOM 811 C CA . THR A 1 109 ? -8.055 1.135 97.175 1.00 4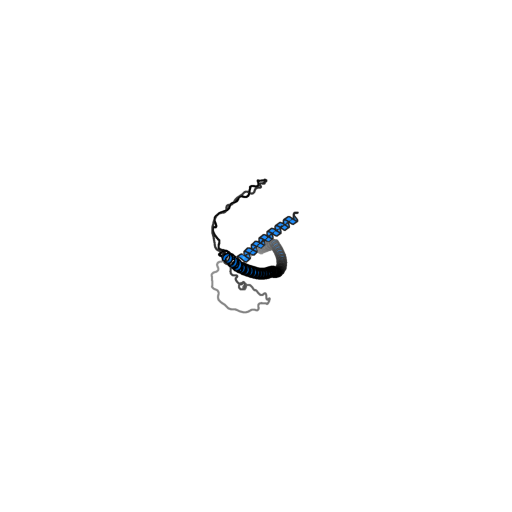0.81 109 THR A CA 1
ATOM 812 C C . THR A 1 109 ? -9.217 2.012 96.643 1.00 40.81 109 THR A C 1
ATOM 814 O O . THR A 1 109 ? -9.061 2.713 95.646 1.00 40.81 109 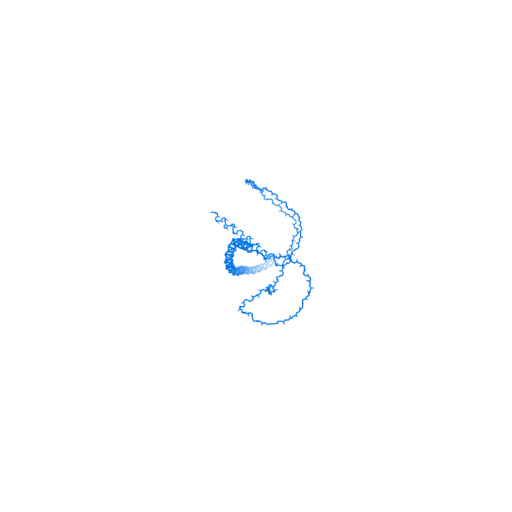THR A O 1
ATOM 817 N N . PRO A 1 110 ? -10.349 2.119 97.380 1.00 42.91 110 PRO A N 1
ATOM 818 C CA . PRO A 1 110 ? -11.484 2.955 96.995 1.00 42.91 110 PRO A CA 1
ATOM 819 C C . PRO A 1 110 ? -11.317 4.403 97.481 1.00 42.91 110 PRO A C 1
ATOM 821 O O . PRO A 1 110 ? -11.137 4.663 98.672 1.00 42.91 110 PRO A O 1
ATOM 824 N N . ALA A 1 111 ? -11.438 5.367 96.568 1.00 42.69 111 ALA A N 1
ATOM 825 C CA . ALA A 1 111 ? -11.616 6.767 96.933 1.00 42.69 111 ALA A CA 1
ATOM 826 C C . ALA A 1 111 ? -13.096 7.029 97.244 1.00 42.69 111 ALA A C 1
ATOM 828 O O . ALA A 1 111 ? -13.960 7.000 96.369 1.00 42.69 111 ALA A O 1
ATOM 829 N N . SER A 1 112 ? -13.354 7.281 98.526 1.00 44.25 112 SER A N 1
ATOM 830 C CA . SER A 1 112 ? -14.615 7.760 99.080 1.00 44.25 112 SER A CA 1
ATOM 831 C C . SER A 1 112 ? -15.105 9.005 98.333 1.00 44.25 112 SER A C 1
ATOM 833 O O . SER A 1 112 ? -14.491 10.072 98.402 1.00 44.25 112 SER A O 1
ATOM 835 N N . ARG A 1 113 ? -16.233 8.878 97.630 1.00 45.56 113 ARG A N 1
ATOM 836 C CA . ARG A 1 113 ? -17.065 10.013 97.232 1.00 45.56 113 ARG A CA 1
ATOM 837 C C . ARG A 1 113 ? -18.513 9.701 97.566 1.00 45.56 113 ARG A C 1
ATOM 839 O O . ARG A 1 113 ? -19.122 8.784 97.028 1.00 45.56 113 ARG A O 1
ATOM 846 N N . THR A 1 114 ? -18.992 10.492 98.511 1.00 45.38 114 THR A N 1
ATOM 847 C CA . THR A 1 114 ? -20.357 10.714 98.963 1.00 45.38 114 THR A CA 1
ATOM 848 C C . THR A 1 114 ? -21.407 10.340 97.918 1.00 45.38 114 THR A C 1
ATOM 850 O O . THR A 1 114 ? -21.541 10.998 96.887 1.00 45.38 114 THR A O 1
ATOM 853 N N . ALA A 1 115 ? -22.164 9.285 98.214 1.00 43.94 115 ALA A N 1
ATOM 854 C CA . ALA A 1 115 ? -23.358 8.911 97.479 1.00 43.94 115 ALA A CA 1
ATOM 855 C C . ALA A 1 115 ? -24.417 10.013 97.637 1.00 43.94 115 ALA A C 1
ATOM 857 O O . ALA A 1 115 ? -24.914 10.259 98.736 1.00 43.94 115 ALA A O 1
ATOM 858 N N . ALA A 1 116 ? -24.766 10.678 96.536 1.00 48.06 116 ALA A N 1
ATOM 859 C CA . ALA A 1 116 ? -26.080 11.297 96.413 1.00 48.06 116 ALA A CA 1
ATOM 860 C C . ALA A 1 116 ? -27.132 10.171 96.419 1.00 48.06 116 ALA A C 1
ATOM 862 O O . ALA A 1 116 ? -26.836 9.091 95.894 1.00 48.06 116 ALA A O 1
ATOM 863 N N . PRO A 1 117 ? -28.335 10.371 96.991 1.00 48.16 117 PRO A N 1
ATOM 864 C CA . PRO A 1 117 ? -29.377 9.361 96.926 1.00 48.16 117 PRO A CA 1
ATOM 865 C C . PRO A 1 117 ? -29.711 9.146 95.452 1.00 48.16 117 PRO A C 1
ATOM 867 O O . PRO A 1 117 ? -30.271 10.013 94.782 1.00 48.16 117 PRO A O 1
ATOM 870 N N . THR A 1 118 ? -29.298 7.996 94.933 1.00 50.31 118 THR A N 1
ATOM 871 C CA . THR A 1 118 ? -29.740 7.493 93.642 1.00 50.31 118 THR A CA 1
ATOM 872 C C . THR A 1 118 ? -31.268 7.465 93.716 1.00 50.31 118 THR A C 1
ATOM 874 O O . THR A 1 118 ? -31.790 6.898 94.684 1.00 50.31 118 THR A O 1
ATOM 877 N N . PRO A 1 119 ? -32.013 8.085 92.779 1.00 48.50 119 PRO A N 1
ATOM 878 C CA . PRO A 1 119 ? -33.445 7.847 92.726 1.00 48.50 119 PRO A CA 1
ATOM 879 C C . PRO A 1 119 ? -33.602 6.338 92.630 1.00 48.50 119 PRO A C 1
ATOM 881 O O . PRO A 1 119 ? -32.918 5.716 91.814 1.00 48.50 119 PRO A O 1
ATOM 884 N N . ALA A 1 120 ? -34.407 5.762 93.525 1.00 49.16 120 ALA A N 1
ATOM 885 C CA . ALA A 1 120 ? -34.695 4.341 93.531 1.00 49.16 120 ALA A CA 1
ATOM 886 C C . ALA A 1 120 ? -34.999 3.938 92.090 1.00 49.16 120 ALA A C 1
ATOM 888 O O . ALA A 1 120 ? -36.012 4.358 91.528 1.00 49.16 120 ALA A O 1
ATOM 889 N N . GLN A 1 121 ? -34.076 3.202 91.469 1.00 56.66 121 GLN A N 1
ATOM 890 C CA . GLN A 1 121 ? -34.361 2.571 90.200 1.00 56.66 121 GLN A CA 1
ATOM 891 C C . GLN A 1 121 ? -35.395 1.520 90.547 1.00 56.66 121 GLN A C 1
ATOM 893 O O . GLN A 1 121 ? -35.076 0.452 91.067 1.00 56.66 121 GLN A O 1
ATOM 898 N N . VAL A 1 122 ? -36.659 1.909 90.386 1.00 56.75 122 VAL A N 1
ATOM 899 C CA . VAL A 1 122 ? -37.786 0.998 90.394 1.00 56.75 122 VAL A CA 1
ATOM 900 C C . VAL A 1 122 ? -37.395 -0.067 89.389 1.00 56.75 122 VAL A C 1
ATOM 902 O O . VAL A 1 122 ? -37.281 0.226 88.198 1.00 56.75 122 VAL A O 1
ATOM 905 N N . ALA A 1 123 ? -37.077 -1.263 89.892 1.00 58.38 123 ALA A N 1
ATOM 906 C CA . ALA A 1 123 ? -36.787 -2.400 89.041 1.00 58.38 123 ALA A CA 1
ATOM 907 C C . ALA A 1 123 ? -37.946 -2.479 88.044 1.00 58.38 123 ALA A C 1
ATOM 909 O O . ALA A 1 123 ? -39.101 -2.460 88.493 1.00 58.38 123 ALA A O 1
ATOM 910 N N . PRO A 1 124 ? -37.668 -2.453 86.728 1.00 59.47 124 PRO A N 1
ATOM 911 C CA . PRO A 1 124 ? -38.726 -2.434 85.739 1.00 59.47 124 PRO A CA 1
ATOM 912 C C . PRO A 1 124 ? -39.634 -3.618 86.050 1.00 59.47 124 PRO A C 1
ATOM 914 O O . PRO A 1 124 ? -39.179 -4.755 86.198 1.00 59.47 124 PRO A O 1
ATOM 917 N N . SER A 1 125 ? -40.905 -3.319 86.296 1.00 63.75 125 SER A N 1
ATOM 918 C CA . SER A 1 125 ? -41.869 -4.340 86.659 1.00 63.75 125 SER A CA 1
ATOM 919 C C . SER A 1 125 ? -41.936 -5.345 85.506 1.00 63.75 125 SER A C 1
ATOM 921 O O . SER A 1 125 ? -41.778 -4.974 84.343 1.00 63.75 125 SER A O 1
ATOM 923 N N . SER A 1 126 ? -42.154 -6.632 85.794 1.00 70.56 126 SER A N 1
ATOM 924 C CA . SER A 1 126 ? -42.204 -7.665 84.744 1.00 70.56 126 SER A CA 1
ATOM 925 C C . SER A 1 126 ? -43.077 -7.312 83.519 1.00 70.56 126 SER A C 1
ATOM 927 O O . SER A 1 126 ? -42.671 -7.677 82.416 1.00 70.56 126 SER A O 1
ATOM 929 N N . PRO A 1 127 ? -44.185 -6.537 83.625 1.00 73.00 127 PRO A N 1
ATOM 930 C CA . PRO A 1 127 ? -44.946 -6.097 82.456 1.00 73.00 127 PRO A CA 1
ATOM 931 C C . PRO A 1 127 ? -44.200 -5.077 81.580 1.00 73.00 127 PRO A C 1
ATOM 933 O O . PRO A 1 127 ? -44.373 -5.078 80.365 1.00 73.00 127 PRO A O 1
ATOM 936 N N . SER A 1 128 ? -43.367 -4.199 82.156 1.00 80.88 128 SER A N 1
ATOM 937 C CA . SER A 1 128 ? -42.646 -3.174 81.386 1.00 80.88 128 SER A CA 1
ATOM 938 C C . SER A 1 128 ? -41.499 -3.765 80.571 1.00 80.88 128 SER A C 1
ATOM 940 O O . SER A 1 128 ? -41.242 -3.301 79.465 1.00 80.88 128 SER A O 1
ATOM 942 N N . LEU A 1 129 ? -40.838 -4.805 81.090 1.00 84.94 129 LEU A N 1
ATOM 943 C CA . LEU A 1 129 ? -39.832 -5.562 80.336 1.00 84.94 129 LEU A CA 1
ATOM 944 C C . LEU A 1 129 ? -40.465 -6.343 79.183 1.00 84.94 129 LEU A C 1
ATOM 946 O O . LEU A 1 129 ? -39.899 -6.392 78.096 1.00 84.94 129 LEU A O 1
ATOM 950 N N . TRP A 1 130 ? -41.658 -6.902 79.395 1.00 89.31 130 TRP A N 1
ATOM 951 C CA . TRP A 1 130 ? -42.379 -7.630 78.352 1.00 89.31 130 TRP A CA 1
ATOM 952 C C . TRP A 1 130 ? -42.812 -6.720 77.201 1.00 89.31 130 TRP A C 1
ATOM 954 O O . TRP A 1 130 ? -42.601 -7.046 76.037 1.00 89.31 130 TRP A O 1
ATOM 964 N N . ASN A 1 131 ? -43.307 -5.522 77.517 1.00 89.94 131 ASN A N 1
ATOM 965 C CA . ASN A 1 131 ? -43.645 -4.523 76.503 1.00 89.94 131 ASN A CA 1
ATOM 966 C C . ASN A 1 131 ? -42.415 -4.051 75.707 1.00 89.94 131 ASN A C 1
ATOM 968 O O . ASN A 1 131 ? -42.513 -3.837 74.501 1.00 89.94 131 ASN A O 1
ATOM 972 N N . GLN A 1 132 ? -41.256 -3.894 76.359 1.00 90.44 132 GLN A N 1
ATOM 973 C CA . GLN A 1 132 ? -40.003 -3.563 75.669 1.00 90.44 132 GLN A CA 1
ATOM 974 C C . GLN A 1 132 ? -39.532 -4.702 74.764 1.00 90.44 132 GLN A C 1
ATOM 976 O O . GLN A 1 132 ? -39.093 -4.446 73.646 1.00 90.44 132 GLN A O 1
ATOM 981 N N . TYR A 1 133 ? -39.659 -5.948 75.222 1.00 91.88 133 TYR A N 1
ATOM 982 C CA . TYR A 1 133 ? -39.353 -7.126 74.418 1.00 91.88 133 TYR A CA 1
ATOM 983 C C . TYR A 1 133 ? -40.234 -7.197 73.163 1.00 91.88 133 TYR A C 1
ATOM 985 O O . TYR A 1 133 ? -39.708 -7.319 72.061 1.00 91.88 133 TYR A O 1
ATOM 993 N N . GLU A 1 134 ? -41.553 -7.033 73.299 1.00 94.00 134 GLU A N 1
ATOM 994 C CA . GLU A 1 134 ? -42.466 -7.030 72.148 1.00 94.00 134 GLU A CA 1
ATOM 995 C C . GLU A 1 134 ? -42.213 -5.872 71.177 1.00 94.00 134 GLU A C 1
ATOM 997 O O . GLU A 1 134 ? -42.411 -6.021 69.970 1.00 94.00 134 GLU A O 1
ATOM 1002 N N . PHE A 1 135 ? -41.814 -4.707 71.692 1.00 94.06 135 PHE A N 1
ATOM 1003 C CA . PHE A 1 135 ? -41.458 -3.557 70.868 1.00 94.06 135 PHE A CA 1
ATOM 1004 C C . PHE A 1 135 ? -40.189 -3.832 70.056 1.00 94.06 135 PHE A C 1
ATOM 1006 O O . PHE A 1 135 ? -40.211 -3.703 68.836 1.00 94.06 135 PHE A O 1
ATOM 1013 N N . LEU A 1 136 ? -39.121 -4.294 70.714 1.00 94.75 136 LEU A N 1
ATOM 1014 C CA . LEU A 1 136 ? -37.867 -4.663 70.053 1.00 94.75 136 LEU A CA 1
ATOM 1015 C C . LEU A 1 136 ? -38.067 -5.797 69.045 1.00 94.75 136 LEU A C 1
ATOM 1017 O O . LEU A 1 136 ? -37.475 -5.776 67.972 1.00 94.75 136 LEU A O 1
ATOM 1021 N N . GLN A 1 137 ? -38.924 -6.770 69.357 1.00 95.81 137 GLN A N 1
ATOM 1022 C CA . GLN A 1 137 ? -39.253 -7.852 68.436 1.00 95.81 137 GLN A CA 1
ATOM 1023 C C . GLN A 1 137 ? -39.988 -7.335 67.192 1.00 95.81 137 GLN A C 1
ATOM 1025 O O . GLN A 1 137 ? -39.689 -7.774 66.083 1.00 95.81 137 GLN A O 1
ATOM 1030 N N . ARG A 1 138 ? -40.903 -6.370 67.355 1.00 95.50 138 ARG A N 1
ATOM 1031 C CA . ARG A 1 138 ? -41.571 -5.699 66.231 1.00 95.50 138 ARG A CA 1
ATOM 1032 C C . ARG A 1 138 ? -40.616 -4.840 65.407 1.00 95.50 138 ARG A C 1
ATOM 1034 O O . ARG A 1 138 ? -40.720 -4.869 64.188 1.00 95.50 138 ARG A O 1
ATOM 1041 N N . GLU A 1 139 ? -39.688 -4.116 66.030 1.00 95.81 139 GLU A N 1
ATOM 1042 C CA . GLU A 1 139 ? -38.660 -3.359 65.298 1.00 95.81 139 GLU A CA 1
ATOM 1043 C C . GLU A 1 139 ? -37.690 -4.278 64.545 1.00 95.81 139 GLU A C 1
ATOM 1045 O O . GLU A 1 139 ? -37.377 -4.019 63.385 1.00 95.81 139 GLU A O 1
ATOM 1050 N N . LEU A 1 140 ? -37.255 -5.386 65.152 1.00 94.62 140 LEU A N 1
ATOM 1051 C CA . LEU A 1 140 ? -36.426 -6.390 64.480 1.00 94.62 140 LEU A CA 1
ATOM 1052 C C . LEU A 1 140 ? -37.157 -6.976 63.265 1.00 94.62 140 LEU A C 1
ATOM 1054 O O . LEU A 1 140 ? -36.579 -7.110 62.191 1.00 94.62 140 LEU A O 1
ATOM 1058 N N . GLN A 1 141 ? -38.441 -7.297 63.421 1.00 95.94 141 GLN A N 1
ATOM 1059 C CA . GLN A 1 141 ? -39.241 -7.819 62.323 1.00 95.94 141 GLN A CA 1
ATOM 1060 C C . GLN A 1 141 ? -39.465 -6.764 61.228 1.00 95.94 141 GLN A C 1
ATOM 1062 O O . GLN A 1 141 ? -39.297 -7.074 60.052 1.00 95.94 141 GLN A O 1
ATOM 1067 N N . GLY A 1 142 ? -39.758 -5.514 61.597 1.00 95.81 142 GLY A N 1
ATOM 1068 C CA . GLY A 1 142 ? -39.915 -4.412 60.644 1.00 95.81 142 GLY A CA 1
ATOM 1069 C C . GLY A 1 142 ? -38.634 -4.131 59.856 1.00 95.81 142 GLY A C 1
ATOM 1070 O O . GLY A 1 142 ? -38.669 -4.044 58.634 1.00 95.81 142 GLY A O 1
ATOM 1071 N N . THR A 1 143 ? -37.482 -4.088 60.529 1.00 94.88 143 THR A N 1
ATOM 1072 C CA . THR A 1 143 ? -36.177 -3.911 59.866 1.00 94.88 143 THR A CA 1
ATOM 1073 C C . THR A 1 143 ? -35.811 -5.095 58.974 1.00 94.88 143 THR A C 1
ATOM 1075 O O . THR A 1 143 ? -35.254 -4.898 57.895 1.00 94.88 143 THR A O 1
ATOM 1078 N N . GLN A 1 144 ? -36.157 -6.324 59.368 1.00 95.44 144 GLN A N 1
ATOM 1079 C CA . GLN A 1 144 ? -35.961 -7.504 58.528 1.00 95.44 144 GLN A CA 1
ATOM 1080 C C . GLN A 1 144 ? -36.826 -7.446 57.261 1.00 95.44 144 GLN A C 1
ATOM 1082 O O . GLN A 1 144 ? -36.339 -7.755 56.175 1.00 95.44 144 GLN A O 1
ATOM 1087 N N . GLU A 1 145 ? -38.080 -7.010 57.378 1.00 95.50 145 GLU A N 1
ATOM 1088 C CA . GLU A 1 145 ? -38.980 -6.806 56.238 1.00 95.50 145 GLU A CA 1
ATOM 1089 C C . GLU A 1 145 ? -38.488 -5.678 55.312 1.00 95.50 145 GLU A C 1
ATOM 1091 O O . GLU A 1 145 ? -38.532 -5.823 54.087 1.00 95.50 145 GLU A O 1
ATOM 1096 N N . GLU A 1 146 ? -37.940 -4.598 55.875 1.00 95.50 146 GLU A N 1
ATOM 1097 C CA . GLU A 1 146 ? -37.318 -3.501 55.124 1.00 95.50 146 GLU A CA 1
ATOM 1098 C C . GLU A 1 146 ? -36.023 -3.913 54.408 1.00 95.50 146 GLU A C 1
ATOM 1100 O O . GLU A 1 146 ? -35.715 -3.360 53.352 1.00 95.50 146 GLU A O 1
ATOM 1105 N N . LEU A 1 147 ? -35.273 -4.898 54.919 1.00 97.12 147 LEU A N 1
ATOM 1106 C CA . LEU A 1 147 ? -34.012 -5.346 54.313 1.00 97.12 147 LEU A CA 1
ATOM 1107 C C . LEU A 1 147 ? -34.220 -6.152 53.019 1.00 97.12 147 LEU A C 1
ATOM 1109 O O . LEU A 1 147 ? -33.429 -6.046 52.079 1.00 97.12 147 LEU 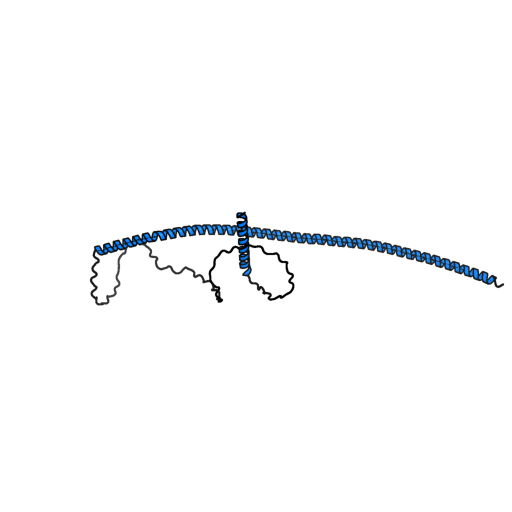A O 1
ATOM 1113 N N . ILE A 1 148 ? -35.303 -6.933 52.943 1.00 96.62 148 ILE A N 1
ATOM 1114 C CA . ILE A 1 148 ? -35.633 -7.818 51.811 1.00 96.62 148 ILE A CA 1
ATOM 1115 C C . ILE A 1 148 ? -35.585 -7.110 50.439 1.00 96.62 148 ILE A C 1
ATOM 1117 O O . ILE A 1 148 ? -34.957 -7.647 49.517 1.00 96.62 148 ILE A O 1
ATOM 1121 N N . PRO A 1 149 ? -36.213 -5.934 50.220 1.00 96.50 149 PRO A N 1
ATOM 1122 C CA . PRO A 1 149 ? -36.133 -5.247 48.930 1.00 96.50 149 PRO A CA 1
ATOM 1123 C C . PRO A 1 149 ? -34.706 -4.809 48.573 1.00 96.50 149 PRO A C 1
ATOM 1125 O O . PRO A 1 149 ? -34.342 -4.864 47.395 1.00 96.50 149 PRO A O 1
ATOM 1128 N N . TYR A 1 150 ? -33.886 -4.423 49.555 1.00 97.06 150 TYR A N 1
ATOM 1129 C CA . TYR A 1 150 ? -32.491 -4.051 49.318 1.00 97.06 150 TYR A CA 1
ATOM 1130 C C . TYR A 1 150 ? -31.641 -5.265 48.948 1.00 97.06 150 TYR A C 1
ATOM 1132 O O . TYR A 1 150 ? -30.910 -5.198 47.963 1.00 97.06 150 TYR A O 1
ATOM 1140 N N . GLU A 1 151 ? -31.796 -6.398 49.634 1.00 97.25 151 GLU A N 1
ATOM 1141 C CA . GLU A 1 151 ? -31.121 -7.645 49.252 1.00 97.25 151 GLU A CA 1
ATOM 1142 C C . GLU A 1 151 ? -31.492 -8.089 47.833 1.00 97.25 151 GLU A C 1
ATOM 1144 O O . GLU A 1 151 ? -30.633 -8.492 47.049 1.00 97.25 151 GLU A O 1
ATOM 1149 N N . ASN A 1 152 ? -32.773 -7.992 47.472 1.00 96.81 152 ASN A N 1
ATOM 1150 C CA . ASN A 1 152 ? -33.233 -8.316 46.124 1.00 96.81 152 ASN A CA 1
ATOM 1151 C C . ASN A 1 152 ? -32.637 -7.366 45.080 1.00 96.81 152 ASN A C 1
ATOM 1153 O O . ASN A 1 152 ? -32.274 -7.798 43.983 1.00 96.81 152 ASN A O 1
ATOM 1157 N N . ARG A 1 153 ? -32.510 -6.077 45.417 1.00 97.12 153 ARG A N 1
ATOM 1158 C CA . ARG A 1 153 ? -31.868 -5.087 44.552 1.00 97.12 153 ARG A CA 1
ATOM 1159 C C . ARG A 1 153 ? -30.377 -5.370 44.384 1.00 97.12 153 ARG A C 1
ATOM 1161 O O . ARG A 1 153 ? -29.906 -5.294 43.254 1.00 97.12 153 ARG A O 1
ATOM 1168 N N . ILE A 1 154 ? -29.672 -5.725 45.457 1.00 97.50 154 ILE A N 1
ATOM 1169 C CA . ILE A 1 154 ? -28.254 -6.106 45.424 1.00 97.50 154 ILE A CA 1
ATOM 1170 C C . ILE A 1 154 ? -28.066 -7.323 44.517 1.00 97.50 154 ILE A C 1
ATOM 1172 O O . ILE A 1 154 ? -27.345 -7.226 43.531 1.00 97.50 154 ILE A O 1
ATOM 1176 N N . LYS A 1 155 ? -28.825 -8.405 44.731 1.00 97.50 155 LYS A N 1
ATOM 1177 C CA . LYS A 1 155 ? -28.758 -9.618 43.892 1.00 97.50 155 LYS A CA 1
ATOM 1178 C C . LYS A 1 155 ? -29.035 -9.341 42.414 1.00 97.50 155 LYS A C 1
ATOM 1180 O O . LYS A 1 155 ? -28.479 -9.998 41.537 1.00 97.50 155 LYS A O 1
ATOM 1185 N N . LEU A 1 156 ? -29.932 -8.401 42.112 1.00 96.62 156 LEU A N 1
ATOM 1186 C CA . LEU A 1 156 ? -30.201 -7.999 40.732 1.00 96.62 156 LEU A CA 1
ATOM 1187 C C . LEU A 1 156 ? -29.010 -7.253 40.118 1.00 96.62 156 LEU A C 1
ATOM 1189 O O . LEU A 1 156 ? -28.690 -7.487 38.955 1.00 96.62 156 LEU A O 1
ATOM 1193 N N . LEU A 1 157 ? -28.380 -6.362 40.885 1.00 97.06 157 LEU A N 1
ATOM 1194 C CA . LEU A 1 157 ? -27.196 -5.625 40.447 1.00 97.06 157 LEU A CA 1
ATOM 1195 C C . LEU A 1 157 ? -26.004 -6.562 40.241 1.00 97.06 157 LEU A C 1
ATOM 1197 O O . LEU A 1 157 ? -25.388 -6.489 39.186 1.00 97.06 157 LEU A O 1
ATOM 1201 N N . GLU A 1 158 ? -25.758 -7.490 41.167 1.00 96.94 158 GLU A N 1
ATOM 1202 C CA . GLU A 1 158 ? -24.699 -8.508 41.064 1.00 96.94 158 GLU A CA 1
ATOM 1203 C C . GLU A 1 158 ? -24.851 -9.345 39.785 1.00 96.94 158 GLU A C 1
ATOM 1205 O O . GLU A 1 158 ? -23.915 -9.489 39.004 1.00 96.94 158 GLU A O 1
ATOM 1210 N N . ARG A 1 159 ? -26.071 -9.806 39.479 1.00 95.50 159 ARG A N 1
ATOM 1211 C CA . ARG A 1 159 ? -26.342 -10.522 38.219 1.00 95.50 159 ARG A CA 1
ATOM 1212 C C . ARG A 1 159 ? -26.115 -9.656 36.978 1.00 95.50 159 ARG A C 1
ATOM 1214 O O . ARG A 1 159 ? -25.740 -10.172 35.927 1.00 95.50 159 ARG A O 1
ATOM 1221 N N . GLY A 1 160 ? -26.402 -8.358 37.072 1.00 96.50 160 GLY A N 1
ATOM 1222 C CA . GLY A 1 160 ? -26.138 -7.401 35.998 1.00 96.50 160 GLY A CA 1
ATOM 1223 C C . GLY A 1 160 ? -24.641 -7.197 35.769 1.00 96.50 160 GLY A C 1
ATOM 1224 O O . GLY A 1 160 ? -24.198 -7.174 34.623 1.00 96.50 160 GLY A O 1
ATOM 1225 N N . GLU A 1 161 ? -23.865 -7.106 36.847 1.00 96.75 161 GLU A N 1
ATOM 1226 C CA . GLU A 1 161 ? -22.405 -7.023 36.810 1.00 96.75 161 GLU A CA 1
ATOM 1227 C C . GLU A 1 161 ? -21.788 -8.272 36.175 1.00 96.75 161 GLU A C 1
ATOM 1229 O O . GLU A 1 161 ? -20.965 -8.149 35.269 1.00 96.75 161 GLU A O 1
ATOM 1234 N N . ASP A 1 162 ? -22.247 -9.468 36.551 1.00 96.56 162 ASP A N 1
ATOM 1235 C CA . ASP A 1 162 ? -21.785 -10.722 35.947 1.00 96.56 162 ASP A CA 1
ATOM 1236 C C . ASP A 1 162 ? -22.003 -10.748 34.428 1.00 96.56 162 ASP A C 1
ATOM 1238 O O . ASP A 1 162 ? -21.116 -11.152 33.666 1.00 96.56 162 ASP A O 1
ATOM 1242 N N . ALA A 1 163 ? -23.176 -10.296 33.972 1.00 97.00 163 ALA A N 1
ATOM 1243 C CA . ALA A 1 163 ? -23.503 -10.215 32.552 1.00 97.00 163 ALA A CA 1
ATOM 1244 C C . ALA A 1 163 ? -22.609 -9.202 31.818 1.00 97.00 163 ALA A C 1
ATOM 1246 O O . ALA A 1 163 ? -22.107 -9.494 30.730 1.00 97.00 163 ALA A O 1
ATOM 1247 N N . LEU A 1 164 ? -22.354 -8.040 32.425 1.00 97.62 164 LEU A N 1
ATOM 1248 C CA . LEU A 1 164 ? -21.440 -7.039 31.875 1.00 97.62 164 LEU A CA 1
ATOM 1249 C C . LEU A 1 164 ? -20.004 -7.570 31.803 1.00 97.62 164 LEU A C 1
ATOM 1251 O O . LEU A 1 164 ? -19.358 -7.427 30.771 1.00 97.62 164 LEU A O 1
ATOM 1255 N N . CYS A 1 165 ? -19.520 -8.254 32.838 1.00 98.12 165 CYS A N 1
ATOM 1256 C CA . CYS A 1 165 ? -18.195 -8.875 32.848 1.00 98.12 165 CYS A CA 1
ATOM 1257 C C . CYS A 1 165 ? -18.036 -9.947 31.759 1.00 98.12 165 CYS A C 1
ATOM 1259 O O . CYS A 1 165 ? -16.957 -10.124 31.190 1.00 98.12 165 CYS A O 1
ATOM 1261 N N . GLN A 1 166 ? -19.096 -10.698 31.452 1.00 98.06 166 GLN A N 1
ATOM 1262 C CA . GLN A 1 166 ? -19.090 -11.637 30.328 1.00 98.06 166 GLN A CA 1
ATOM 1263 C C . GLN A 1 166 ? -19.030 -10.912 28.981 1.00 98.06 166 GLN A C 1
ATOM 1265 O O . GLN A 1 166 ? -18.236 -11.299 28.124 1.00 98.06 166 GLN A O 1
ATOM 1270 N N . GLU A 1 167 ? -19.814 -9.848 28.809 1.00 97.88 167 GLU A N 1
ATOM 1271 C CA . GLU A 1 167 ? -19.818 -9.060 27.575 1.00 97.88 167 GLU A CA 1
ATOM 1272 C C . GLU A 1 167 ? -18.473 -8.363 27.340 1.00 97.88 167 GLU A C 1
ATOM 1274 O O . GLU A 1 167 ? -17.954 -8.407 26.227 1.00 97.88 167 GLU A O 1
ATOM 1279 N N . VAL A 1 168 ? -17.862 -7.797 28.385 1.00 98.38 168 VAL A N 1
ATOM 1280 C CA . VAL A 1 168 ? -16.522 -7.193 28.315 1.00 98.38 168 VAL A CA 1
ATOM 1281 C C . VAL A 1 168 ? -15.500 -8.222 27.843 1.00 98.38 168 VAL A C 1
ATOM 1283 O O . VAL A 1 168 ? -14.800 -7.963 26.869 1.00 98.38 168 VAL A O 1
ATOM 1286 N N . ARG A 1 169 ? -15.479 -9.426 28.430 1.00 98.44 169 ARG A N 1
ATOM 1287 C CA . ARG A 1 169 ? -14.580 -10.504 27.978 1.00 98.44 169 ARG A CA 1
ATOM 1288 C C . ARG A 1 169 ? -14.832 -10.912 26.528 1.00 98.44 169 ARG A C 1
ATOM 1290 O O . ARG A 1 169 ? -13.885 -11.200 25.798 1.00 98.44 169 ARG A O 1
ATOM 1297 N N . ARG A 1 170 ? -16.093 -10.949 26.081 1.00 98.56 170 ARG A N 1
ATOM 1298 C CA . ARG A 1 170 ? -16.409 -11.224 24.670 1.00 98.56 170 ARG A CA 1
ATOM 1299 C C . ARG A 1 170 ? -15.835 -10.136 23.765 1.00 98.56 170 ARG A C 1
ATOM 1301 O O . ARG A 1 170 ? -15.162 -10.456 22.791 1.00 98.56 170 ARG A O 1
ATOM 1308 N N . LEU A 1 171 ? -16.063 -8.870 24.109 1.00 98.44 171 LEU A N 1
ATOM 1309 C CA . LEU A 1 171 ? -15.578 -7.726 23.342 1.00 98.44 171 LEU A CA 1
ATOM 1310 C C . LEU A 1 171 ? -14.050 -7.645 23.320 1.00 98.44 171 LEU A C 1
ATOM 1312 O O . LEU A 1 171 ? -13.485 -7.321 22.283 1.00 98.44 171 LEU A O 1
ATOM 1316 N N . GLU A 1 172 ? -13.371 -7.973 24.417 1.00 98.44 172 GLU A N 1
ATOM 1317 C CA . GLU A 1 172 ? -11.907 -8.066 24.458 1.00 98.44 172 GLU A CA 1
ATOM 1318 C C . GLU A 1 172 ? -11.382 -9.096 23.454 1.00 98.44 172 GLU A C 1
ATOM 1320 O O . GLU A 1 172 ? -10.460 -8.801 22.690 1.00 98.44 172 GLU A O 1
ATOM 1325 N N . ASN A 1 173 ? -12.010 -10.274 23.390 1.00 98.38 173 ASN A N 1
ATOM 1326 C CA . ASN A 1 173 ? -11.664 -11.301 22.408 1.00 98.38 173 ASN A CA 1
ATOM 1327 C C . ASN A 1 173 ? -11.945 -10.833 20.970 1.00 98.38 173 ASN A C 1
ATOM 1329 O O . ASN A 1 173 ? -11.104 -11.025 20.090 1.00 98.38 173 ASN A O 1
ATOM 1333 N N . ASP A 1 174 ? -13.084 -10.175 20.736 1.00 98.44 174 ASP A N 1
ATOM 1334 C CA . ASP A 1 174 ? -13.439 -9.621 19.425 1.00 98.44 174 ASP A CA 1
ATOM 1335 C C . ASP A 1 174 ? -12.425 -8.550 18.981 1.00 98.44 174 ASP A C 1
ATOM 1337 O O . ASP A 1 174 ? -11.970 -8.548 17.835 1.00 98.44 174 ASP A O 1
ATOM 1341 N N . VAL A 1 175 ? -12.020 -7.656 19.889 1.00 98.44 175 VAL A N 1
ATOM 1342 C CA . VAL A 1 175 ? -11.010 -6.617 19.635 1.00 98.44 175 VAL A CA 1
ATOM 1343 C C . VAL A 1 175 ? -9.644 -7.236 19.359 1.00 98.44 175 VAL A C 1
ATOM 1345 O O . VAL A 1 175 ? -8.959 -6.791 18.436 1.00 98.44 175 VAL A O 1
ATOM 1348 N N . CYS A 1 176 ? -9.253 -8.264 20.114 1.00 98.12 176 CYS A N 1
ATOM 1349 C CA . CYS A 1 176 ? -8.008 -8.991 19.885 1.00 98.12 176 CYS A CA 1
ATOM 1350 C C . CYS A 1 176 ? -7.988 -9.611 18.478 1.00 98.12 176 CYS A C 1
ATOM 1352 O O . CYS A 1 176 ? -7.096 -9.316 17.683 1.00 98.12 176 CYS A O 1
ATOM 1354 N N . GLY A 1 177 ? -9.041 -10.347 18.108 1.00 98.12 177 GLY A N 1
ATOM 1355 C CA . GLY A 1 177 ? -9.158 -10.940 16.773 1.00 98.12 177 GLY A CA 1
ATOM 1356 C C . GLY A 1 177 ? -9.163 -9.893 15.654 1.00 98.12 177 GLY A C 1
ATOM 1357 O O . GLY A 1 177 ? -8.506 -10.067 14.626 1.00 98.12 177 GLY A O 1
ATOM 1358 N N . LYS A 1 178 ? -9.843 -8.756 15.856 1.00 98.12 178 LYS A N 1
ATOM 1359 C CA . LYS A 1 178 ? -9.838 -7.654 14.880 1.00 98.12 178 LYS A CA 1
ATOM 1360 C C . LYS A 1 178 ? -8.476 -6.989 14.744 1.00 98.12 178 LYS A C 1
ATOM 1362 O O . LYS A 1 178 ? -8.106 -6.611 13.634 1.00 98.12 178 LYS A O 1
ATOM 1367 N N . ARG A 1 179 ? -7.714 -6.866 15.830 1.00 98.31 179 ARG A N 1
ATOM 1368 C CA . ARG A 1 179 ? -6.341 -6.354 15.787 1.00 98.31 179 ARG A CA 1
ATOM 1369 C C . ARG A 1 179 ? -5.445 -7.266 14.948 1.00 98.31 179 ARG A C 1
ATOM 1371 O O . ARG A 1 179 ? -4.784 -6.768 14.043 1.00 98.31 179 ARG A O 1
ATOM 1378 N N . GLU A 1 180 ? -5.500 -8.577 15.163 1.00 98.19 180 GLU A N 1
ATOM 1379 C CA . GLU A 1 180 ? -4.731 -9.545 14.367 1.00 98.19 180 GLU A CA 1
ATOM 1380 C C . GLU A 1 180 ? -5.105 -9.510 12.875 1.00 98.19 180 GLU A C 1
ATOM 1382 O O . GLU A 1 180 ? -4.248 -9.642 12.001 1.00 98.19 180 GLU A O 1
ATOM 1387 N N . GLU A 1 181 ? -6.390 -9.332 12.549 1.00 98.19 181 GLU A N 1
ATOM 1388 C CA . GLU A 1 181 ? -6.844 -9.146 11.164 1.00 98.19 181 GLU A CA 1
ATOM 1389 C C . GLU A 1 181 ? -6.268 -7.874 10.531 1.00 98.19 181 GLU A C 1
ATOM 1391 O O . GLU A 1 181 ? -5.828 -7.905 9.379 1.00 98.19 181 GLU A O 1
ATOM 1396 N N . VAL A 1 182 ? -6.254 -6.763 11.273 1.00 98.31 182 VAL A N 1
ATOM 1397 C CA . VAL A 1 182 ? -5.684 -5.488 10.816 1.00 98.31 182 VAL A CA 1
ATOM 1398 C C . VAL A 1 182 ? -4.177 -5.608 10.604 1.00 98.31 182 VAL A C 1
ATOM 1400 O O . VAL A 1 182 ? -3.678 -5.140 9.583 1.00 98.31 182 VAL A O 1
ATOM 1403 N N . GLU A 1 183 ? -3.460 -6.271 11.509 1.00 98.31 183 GLU A N 1
ATOM 1404 C CA . GLU A 1 183 ? -2.020 -6.519 11.378 1.00 98.31 183 GLU A CA 1
ATOM 1405 C C . GLU A 1 183 ? -1.710 -7.384 10.149 1.00 98.31 183 GLU A C 1
ATOM 1407 O O . GLU A 1 183 ? -0.855 -7.026 9.337 1.00 98.31 183 GLU A O 1
ATOM 1412 N N . ARG A 1 184 ? -2.476 -8.460 9.922 1.00 98.44 184 ARG A N 1
ATOM 1413 C CA . ARG A 1 184 ? -2.360 -9.278 8.701 1.00 98.44 184 ARG A CA 1
ATOM 1414 C C . ARG A 1 184 ? -2.632 -8.470 7.433 1.00 98.44 184 ARG A C 1
ATOM 1416 O O . ARG A 1 184 ? -1.909 -8.605 6.447 1.00 98.44 184 ARG A O 1
ATOM 1423 N N . ALA A 1 185 ? -3.655 -7.618 7.442 1.00 98.00 185 ALA A N 1
ATOM 1424 C CA . ALA A 1 185 ? -3.959 -6.753 6.307 1.00 98.00 185 ALA A CA 1
ATOM 1425 C C . ALA A 1 185 ? -2.861 -5.705 6.062 1.00 98.00 185 ALA A C 1
ATOM 1427 O O . ALA A 1 185 ? -2.590 -5.374 4.908 1.00 98.00 185 ALA A O 1
ATOM 1428 N N . ALA A 1 186 ? -2.224 -5.193 7.119 1.00 98.50 186 ALA A N 1
ATOM 1429 C CA . ALA A 1 186 ? -1.108 -4.261 7.009 1.00 98.50 186 ALA A CA 1
ATOM 1430 C C . ALA A 1 186 ? 0.109 -4.921 6.346 1.00 98.50 186 ALA A C 1
ATOM 1432 O O . ALA A 1 186 ? 0.643 -4.354 5.397 1.00 98.50 186 ALA A O 1
ATOM 1433 N N . LEU A 1 187 ? 0.468 -6.143 6.757 1.00 98.56 187 LEU A N 1
ATOM 1434 C CA . LEU A 1 187 ? 1.559 -6.909 6.139 1.00 98.56 187 LEU A CA 1
ATOM 1435 C C . LEU A 1 187 ? 1.310 -7.177 4.647 1.00 98.56 187 LEU A C 1
ATOM 1437 O O . LEU A 1 187 ? 2.178 -6.941 3.810 1.00 98.56 187 LEU A O 1
ATOM 1441 N N . LEU A 1 188 ? 0.094 -7.591 4.282 1.00 98.50 188 LEU A N 1
ATOM 1442 C CA . LEU A 1 188 ? -0.253 -7.817 2.874 1.00 98.50 188 LEU A CA 1
ATOM 1443 C C . LEU A 1 188 ? -0.190 -6.531 2.039 1.00 98.50 188 LEU A C 1
ATOM 1445 O O . LEU A 1 188 ? 0.164 -6.571 0.861 1.00 98.50 188 LEU A O 1
ATOM 1449 N N . ARG A 1 189 ? -0.541 -5.382 2.629 1.00 98.44 189 ARG A N 1
ATOM 1450 C CA . ARG A 1 189 ? -0.420 -4.085 1.953 1.00 98.44 189 ARG A CA 1
ATOM 1451 C C . ARG A 1 189 ? 1.037 -3.721 1.710 1.00 98.44 189 ARG A C 1
ATOM 1453 O O . ARG A 1 189 ? 1.353 -3.328 0.592 1.00 98.44 189 ARG A O 1
ATOM 1460 N N . THR A 1 190 ? 1.906 -3.889 2.705 1.00 98.50 190 THR A N 1
ATOM 1461 C CA . THR A 1 190 ? 3.335 -3.591 2.550 1.00 98.50 190 THR A CA 1
ATOM 1462 C C . THR A 1 190 ? 3.985 -4.503 1.513 1.00 98.50 190 THR A C 1
ATOM 1464 O O . THR A 1 190 ? 4.662 -4.009 0.618 1.00 98.50 190 THR A O 1
ATOM 1467 N N . GLU A 1 191 ? 3.696 -5.809 1.539 1.00 98.50 191 GLU A N 1
ATOM 1468 C CA . GLU A 1 191 ? 4.200 -6.757 0.531 1.00 98.50 191 GLU A CA 1
ATOM 1469 C C . GLU A 1 191 ? 3.749 -6.382 -0.890 1.00 98.50 191 GLU A C 1
ATOM 1471 O O . GLU A 1 191 ? 4.530 -6.423 -1.845 1.00 98.50 191 GLU A O 1
ATOM 1476 N N . LEU A 1 192 ? 2.482 -5.983 -1.044 1.00 98.44 192 LEU A N 1
ATOM 1477 C CA . LEU A 1 192 ? 1.950 -5.544 -2.329 1.00 98.44 192 LEU A CA 1
ATOM 1478 C C . LEU A 1 192 ? 2.611 -4.245 -2.805 1.00 98.44 192 LEU A C 1
ATOM 1480 O O . LEU A 1 192 ? 2.933 -4.123 -3.987 1.00 98.44 192 LEU A O 1
ATOM 1484 N N . GLU A 1 193 ? 2.805 -3.272 -1.917 1.00 98.56 193 GLU A N 1
ATOM 1485 C CA . GLU A 1 193 ? 3.466 -2.007 -2.241 1.00 98.56 193 GLU A CA 1
ATOM 1486 C C . GLU A 1 193 ? 4.915 -2.225 -2.683 1.00 98.56 193 GLU A C 1
ATOM 1488 O O . GLU A 1 193 ? 5.311 -1.704 -3.729 1.00 98.56 193 GLU A O 1
ATOM 1493 N N . GLU A 1 194 ? 5.672 -3.058 -1.968 1.00 98.56 194 GLU A N 1
ATOM 1494 C CA . GLU A 1 194 ? 7.040 -3.436 -2.336 1.00 98.56 194 GLU A CA 1
ATOM 1495 C C . GLU A 1 194 ? 7.089 -4.127 -3.704 1.00 98.56 194 GLU A C 1
ATOM 1497 O O . GLU A 1 194 ? 7.891 -3.761 -4.571 1.00 98.56 194 GLU A O 1
ATOM 1502 N N . TYR A 1 195 ? 6.186 -5.083 -3.944 1.00 98.50 195 TYR A N 1
ATOM 1503 C CA . TYR A 1 195 ? 6.082 -5.763 -5.233 1.00 98.50 195 TYR A CA 1
ATOM 1504 C C . TYR A 1 195 ? 5.780 -4.784 -6.375 1.00 98.50 195 TYR A C 1
ATOM 1506 O O . TYR A 1 195 ? 6.398 -4.845 -7.447 1.00 98.50 195 TYR A O 1
ATOM 1514 N N . LEU A 1 196 ? 4.832 -3.868 -6.164 1.00 98.56 196 LEU A N 1
ATOM 1515 C CA . LEU A 1 196 ? 4.455 -2.874 -7.163 1.00 98.56 196 LEU A CA 1
ATOM 1516 C C . LEU A 1 196 ? 5.589 -1.889 -7.435 1.00 98.56 196 LEU A C 1
ATOM 1518 O O . LEU A 1 196 ? 5.811 -1.539 -8.597 1.00 98.56 196 LEU A O 1
ATOM 1522 N N . GLU A 1 197 ? 6.328 -1.463 -6.414 1.00 98.62 197 GLU A N 1
ATOM 1523 C CA . GLU A 1 197 ? 7.447 -0.543 -6.597 1.00 98.62 197 GLU A CA 1
ATOM 1524 C C . GLU A 1 197 ? 8.599 -1.208 -7.358 1.00 98.62 197 GLU A C 1
ATOM 1526 O O . GLU A 1 197 ? 9.093 -0.649 -8.344 1.00 98.62 197 GLU A O 1
ATOM 1531 N N . LEU A 1 198 ? 8.925 -2.460 -7.020 1.00 98.56 198 LEU A N 1
ATOM 1532 C CA . LEU A 1 198 ? 9.892 -3.259 -7.772 1.00 98.56 198 LEU A CA 1
ATOM 1533 C C . LEU A 1 198 ? 9.459 -3.434 -9.236 1.00 98.56 198 LEU A C 1
ATOM 1535 O O . LEU A 1 198 ? 10.267 -3.314 -10.164 1.00 98.56 198 LEU A O 1
ATOM 1539 N N . ARG A 1 199 ? 8.165 -3.682 -9.478 1.00 98.31 199 ARG A N 1
ATOM 1540 C CA . ARG A 1 199 ? 7.619 -3.812 -10.834 1.00 98.31 199 ARG A CA 1
ATOM 1541 C C . ARG A 1 199 ? 7.722 -2.502 -11.613 1.00 98.31 199 ARG A C 1
ATOM 1543 O O . ARG A 1 199 ? 8.116 -2.530 -12.780 1.00 98.31 199 ARG A O 1
ATOM 1550 N N . ARG A 1 200 ? 7.398 -1.363 -10.996 1.00 98.44 200 ARG A N 1
ATOM 1551 C CA . ARG A 1 200 ? 7.534 -0.034 -11.615 1.00 98.44 200 ARG A CA 1
ATOM 1552 C C . ARG A 1 200 ? 8.983 0.286 -11.942 1.00 98.44 200 ARG A C 1
ATOM 1554 O O . ARG A 1 200 ? 9.248 0.838 -13.007 1.00 98.44 200 ARG A O 1
ATOM 1561 N N . GLN A 1 201 ? 9.914 -0.033 -11.048 1.00 98.31 201 GLN A N 1
ATOM 1562 C CA . GLN A 1 201 ? 11.338 0.162 -11.298 1.00 98.31 201 GLN A CA 1
ATOM 1563 C C . GLN A 1 201 ? 11.800 -0.649 -12.512 1.00 98.31 201 GLN A C 1
ATOM 1565 O O . GLN A 1 201 ? 12.342 -0.070 -13.451 1.00 98.31 201 GLN A O 1
ATOM 1570 N N . ARG A 1 202 ? 11.484 -1.947 -12.556 1.00 98.00 202 ARG A N 1
ATOM 1571 C CA . ARG A 1 202 ? 11.833 -2.802 -13.698 1.00 98.00 202 ARG A CA 1
ATOM 1572 C C . ARG A 1 202 ? 11.285 -2.255 -15.015 1.00 98.00 202 ARG A C 1
ATOM 1574 O O . ARG A 1 202 ? 12.010 -2.164 -15.997 1.00 98.00 202 ARG A O 1
ATOM 1581 N N . LEU A 1 203 ? 10.020 -1.835 -15.030 1.00 97.44 203 LEU A N 1
ATOM 1582 C CA . LEU A 1 203 ? 9.402 -1.263 -16.230 1.00 97.44 203 LEU A CA 1
ATOM 1583 C C . LEU A 1 203 ? 10.082 0.040 -16.677 1.00 97.44 203 LEU A C 1
ATOM 1585 O O . LEU A 1 203 ? 10.202 0.284 -17.880 1.00 97.44 203 LEU A O 1
ATOM 1589 N N . ARG A 1 204 ? 10.541 0.877 -15.736 1.00 97.00 204 ARG A N 1
ATOM 1590 C CA . ARG A 1 204 ? 11.318 2.087 -16.048 1.00 97.00 204 ARG A CA 1
ATOM 1591 C C . ARG A 1 204 ? 12.658 1.737 -16.690 1.00 97.00 204 ARG A C 1
ATOM 1593 O O . ARG A 1 204 ? 13.009 2.344 -17.699 1.00 97.00 204 ARG A O 1
ATOM 1600 N N . GLU A 1 205 ? 13.370 0.762 -16.135 1.00 97.00 205 GLU A N 1
ATOM 1601 C CA . GLU A 1 205 ? 14.659 0.293 -16.652 1.00 97.00 205 GLU A CA 1
ATOM 1602 C C . GLU A 1 205 ? 14.513 -0.337 -18.042 1.00 97.00 205 GLU A C 1
ATOM 1604 O O . GLU A 1 205 ? 15.235 0.045 -18.960 1.00 97.00 205 GLU A O 1
ATOM 1609 N N . GLU A 1 206 ? 13.529 -1.219 -18.235 1.00 96.25 206 GLU A N 1
ATOM 1610 C CA . GLU A 1 206 ? 13.224 -1.837 -19.531 1.00 96.25 206 GLU A CA 1
ATOM 1611 C C . GLU A 1 206 ? 12.890 -0.768 -20.582 1.00 96.25 206 GLU A C 1
ATOM 1613 O O . GLU A 1 206 ? 13.506 -0.714 -21.645 1.00 96.25 206 GLU A O 1
ATOM 1618 N N . THR A 1 207 ? 11.962 0.145 -20.274 1.00 94.88 207 THR A N 1
ATOM 1619 C CA . THR A 1 207 ? 11.542 1.198 -21.216 1.00 94.88 207 THR A CA 1
ATOM 1620 C C . THR A 1 207 ? 12.682 2.167 -21.536 1.00 94.88 207 THR A C 1
ATOM 1622 O O . THR A 1 207 ? 12.851 2.572 -22.689 1.00 94.88 207 THR A O 1
ATOM 1625 N N . GLY A 1 208 ? 13.475 2.544 -20.529 1.00 94.88 208 GLY A N 1
ATOM 1626 C CA . GLY A 1 208 ? 14.666 3.372 -20.709 1.00 94.88 208 GLY A CA 1
ATOM 1627 C C . GLY A 1 208 ? 15.720 2.677 -21.570 1.00 94.88 208 GLY A C 1
ATOM 1628 O O . GLY A 1 208 ? 16.269 3.296 -22.483 1.00 94.88 208 GLY A O 1
ATOM 1629 N N . GLY A 1 209 ? 15.937 1.381 -21.339 1.00 94.75 209 GLY A N 1
ATOM 1630 C CA . GLY A 1 209 ? 16.832 0.535 -22.121 1.00 94.75 209 GLY A CA 1
ATOM 1631 C C . GLY A 1 209 ? 16.420 0.456 -23.589 1.00 94.75 209 GLY A C 1
ATOM 1632 O O . GLY A 1 209 ? 17.238 0.740 -24.463 1.00 94.75 209 GLY A O 1
ATOM 1633 N N . TYR A 1 210 ? 15.145 0.167 -23.874 1.00 93.25 210 TYR A N 1
ATOM 1634 C CA . TYR A 1 210 ? 14.633 0.108 -25.248 1.00 93.25 210 TYR A CA 1
ATOM 1635 C C . TYR A 1 210 ? 14.781 1.441 -25.987 1.00 93.25 210 TYR A C 1
ATOM 1637 O O . TYR A 1 210 ? 15.299 1.459 -27.102 1.00 93.25 210 TYR A O 1
ATOM 1645 N N . ARG A 1 211 ? 14.397 2.563 -25.363 1.00 94.75 211 ARG A N 1
ATOM 1646 C CA . ARG A 1 211 ? 14.528 3.897 -25.980 1.00 94.75 211 ARG A CA 1
ATOM 1647 C C . ARG A 1 211 ? 15.984 4.272 -26.245 1.00 94.75 211 ARG A C 1
ATOM 1649 O O . ARG A 1 211 ? 16.294 4.808 -27.305 1.00 94.75 211 ARG A O 1
ATOM 1656 N N . SER A 1 212 ? 16.878 3.992 -25.297 1.00 96.19 212 SER A N 1
ATOM 1657 C CA . SER A 1 212 ? 18.314 4.241 -25.460 1.00 96.19 212 SER A CA 1
ATOM 1658 C C . SER A 1 212 ? 18.890 3.417 -26.613 1.00 96.19 212 SER A C 1
ATOM 1660 O O . SER A 1 212 ? 19.571 3.953 -27.486 1.00 96.19 212 SER A O 1
ATOM 1662 N N . GLN A 1 213 ? 18.546 2.129 -26.679 1.00 96.88 213 GLN A N 1
ATOM 1663 C CA . GLN A 1 213 ? 18.998 1.253 -27.755 1.00 96.88 213 GLN A CA 1
ATOM 1664 C C . GLN A 1 213 ? 18.454 1.691 -29.122 1.00 96.88 213 GLN A C 1
ATOM 1666 O O . GLN A 1 213 ? 19.185 1.666 -30.109 1.00 96.88 213 GLN A O 1
ATOM 1671 N N . GLU A 1 214 ? 17.197 2.129 -29.193 1.00 97.00 214 GLU A N 1
ATOM 1672 C CA . GLU A 1 214 ? 16.595 2.676 -30.412 1.00 97.00 214 GLU A CA 1
ATOM 1673 C C . GLU A 1 214 ? 17.318 3.949 -30.887 1.00 97.00 214 GLU A C 1
ATOM 1675 O O . GLU A 1 214 ? 17.660 4.070 -32.067 1.00 97.00 214 GLU A O 1
ATOM 1680 N N . LEU A 1 215 ? 17.641 4.868 -29.970 1.00 97.12 215 LEU A N 1
ATOM 1681 C CA . LEU A 1 215 ? 18.441 6.066 -30.256 1.00 97.12 215 LEU A CA 1
ATOM 1682 C C . LEU A 1 215 ? 19.846 5.715 -30.765 1.00 97.12 215 LEU A C 1
ATOM 1684 O O . LEU A 1 215 ? 20.325 6.308 -31.730 1.00 97.12 215 LEU A O 1
ATOM 1688 N N . ILE A 1 216 ? 20.501 4.724 -30.159 1.00 97.81 216 ILE A N 1
ATOM 1689 C CA . ILE A 1 216 ? 21.819 4.252 -30.602 1.00 97.81 216 ILE A CA 1
ATOM 1690 C C . ILE A 1 216 ? 21.726 3.648 -32.007 1.00 97.81 216 ILE A C 1
ATOM 1692 O O . ILE A 1 216 ? 22.528 3.982 -32.880 1.00 97.81 216 ILE A O 1
ATOM 1696 N N . ASN A 1 217 ? 20.733 2.793 -32.252 1.00 98.00 217 ASN A N 1
ATOM 1697 C CA . ASN A 1 217 ? 20.544 2.136 -33.543 1.00 98.00 217 ASN A CA 1
ATOM 1698 C C . ASN A 1 217 ? 20.258 3.154 -34.658 1.00 98.00 217 ASN A C 1
ATOM 1700 O O . ASN A 1 217 ? 20.863 3.083 -35.728 1.00 98.00 217 ASN A O 1
ATOM 1704 N N . THR A 1 218 ? 19.377 4.126 -34.405 1.00 97.94 218 THR A N 1
ATOM 1705 C CA . THR A 1 218 ? 19.050 5.190 -35.368 1.00 97.94 218 THR A CA 1
ATOM 1706 C C . THR A 1 218 ? 20.239 6.118 -35.623 1.00 97.94 218 THR A C 1
ATOM 1708 O O . THR A 1 218 ? 20.519 6.435 -36.780 1.00 97.94 218 THR A O 1
ATOM 1711 N N . SER A 1 219 ? 20.991 6.485 -34.580 1.00 98.06 219 SER A N 1
ATOM 1712 C CA . SER A 1 219 ? 22.234 7.260 -34.694 1.00 98.06 219 SER A CA 1
ATOM 1713 C C . SER A 1 219 ? 23.280 6.538 -35.549 1.00 98.06 219 SER A C 1
ATOM 1715 O O . SER A 1 219 ? 23.823 7.115 -36.493 1.00 98.06 219 SER A O 1
ATOM 1717 N N . ASN A 1 220 ? 23.504 5.246 -35.296 1.00 98.31 220 ASN A N 1
ATOM 1718 C CA . ASN A 1 220 ? 24.431 4.428 -36.077 1.00 98.31 220 ASN A CA 1
ATOM 1719 C C . ASN A 1 220 ? 23.986 4.294 -37.540 1.00 98.31 220 ASN A C 1
ATOM 1721 O O . ASN A 1 220 ? 24.813 4.410 -38.441 1.00 98.31 220 ASN A O 1
ATOM 1725 N N . ALA A 1 221 ? 22.688 4.110 -37.798 1.00 98.31 221 ALA A N 1
ATOM 1726 C CA . ALA A 1 221 ? 22.156 4.051 -39.159 1.00 98.31 221 ALA A CA 1
ATOM 1727 C C . ALA A 1 221 ? 22.382 5.368 -39.926 1.00 98.31 221 ALA A C 1
ATOM 1729 O O . ALA A 1 221 ? 22.809 5.353 -41.083 1.00 98.31 221 ALA A O 1
ATOM 1730 N N . LEU A 1 222 ? 22.150 6.513 -39.274 1.00 98.31 222 LEU A N 1
ATOM 1731 C CA . LEU A 1 222 ? 22.424 7.842 -39.831 1.00 98.31 222 LEU A CA 1
ATOM 1732 C C . LEU A 1 222 ? 23.913 8.050 -40.099 1.00 98.31 222 LEU A C 1
ATOM 1734 O O . LEU A 1 222 ? 24.278 8.517 -41.177 1.00 98.31 222 LEU A O 1
ATOM 1738 N N . LYS A 1 223 ? 24.770 7.659 -39.153 1.00 98.38 223 LYS A N 1
ATOM 1739 C CA . LYS A 1 223 ? 26.223 7.717 -39.307 1.00 98.38 223 LYS A CA 1
ATOM 1740 C C . LYS A 1 223 ? 26.682 6.918 -40.527 1.00 98.38 223 LYS A C 1
ATOM 1742 O O . LYS A 1 223 ? 27.342 7.485 -41.389 1.00 98.38 223 LYS A O 1
ATOM 1747 N N . MET A 1 224 ? 26.253 5.662 -40.658 1.00 98.25 224 MET A N 1
ATOM 1748 C CA . MET A 1 224 ? 26.587 4.813 -41.811 1.00 98.25 224 MET A CA 1
ATOM 1749 C C . MET A 1 224 ? 26.118 5.424 -43.138 1.00 98.25 224 MET A C 1
ATOM 1751 O O . MET A 1 224 ? 26.840 5.387 -44.137 1.00 98.25 224 MET A O 1
ATOM 1755 N N . LYS A 1 225 ? 24.920 6.024 -43.160 1.00 98.38 225 LYS A N 1
ATOM 1756 C CA . LYS A 1 225 ? 24.400 6.711 -44.348 1.00 98.38 225 LYS A CA 1
ATOM 1757 C C . LYS A 1 225 ? 25.283 7.898 -44.735 1.00 98.38 225 LYS A C 1
ATOM 1759 O O . LYS A 1 225 ? 25.670 8.008 -45.896 1.00 98.38 225 LYS A O 1
ATOM 1764 N N . TYR A 1 226 ? 25.636 8.751 -43.775 1.00 98.38 226 TYR A N 1
ATOM 1765 C CA . TYR A 1 226 ? 26.499 9.899 -44.039 1.00 98.38 226 TYR A CA 1
ATOM 1766 C C . TYR A 1 226 ? 27.922 9.493 -44.413 1.00 98.38 226 TYR A C 1
ATOM 1768 O O . TYR A 1 226 ? 28.484 10.089 -45.323 1.00 98.38 226 TYR A O 1
ATOM 1776 N N . GLU A 1 227 ? 28.492 8.463 -43.790 1.00 98.38 227 GLU A N 1
ATOM 1777 C CA . GLU A 1 227 ? 29.796 7.915 -44.186 1.00 98.38 227 GLU A CA 1
ATOM 1778 C C . GLU A 1 227 ? 29.772 7.425 -45.640 1.00 98.38 227 GLU A C 1
ATOM 1780 O O . GLU A 1 227 ? 30.683 7.725 -46.414 1.00 98.38 227 GLU A O 1
ATOM 1785 N N . THR A 1 228 ? 28.689 6.756 -46.046 1.00 98.44 228 THR A N 1
ATOM 1786 C CA . THR A 1 228 ? 28.486 6.311 -47.432 1.00 98.44 228 THR A CA 1
ATOM 1787 C C . THR A 1 228 ? 28.356 7.494 -48.397 1.00 98.44 228 THR A C 1
ATOM 1789 O O . THR A 1 228 ? 29.004 7.517 -49.446 1.00 98.44 228 THR A O 1
ATOM 1792 N N . ASP A 1 229 ? 27.549 8.501 -48.051 1.00 98.19 229 ASP A N 1
ATOM 1793 C CA . ASP A 1 229 ? 27.364 9.702 -48.872 1.00 98.19 229 ASP A CA 1
ATOM 1794 C C . ASP A 1 229 ? 28.667 10.510 -48.997 1.00 98.19 229 ASP A C 1
ATOM 1796 O O . ASP A 1 229 ? 29.000 10.963 -50.093 1.00 98.19 229 ASP A O 1
ATOM 1800 N N . VAL A 1 230 ? 29.442 10.643 -47.915 1.00 98.44 230 VAL A N 1
ATOM 1801 C CA . VAL A 1 230 ? 30.760 11.298 -47.915 1.00 98.44 230 VAL A CA 1
ATOM 1802 C C . VAL A 1 230 ? 31.740 10.535 -48.798 1.00 98.44 230 VAL A C 1
ATOM 1804 O O . VAL A 1 230 ? 32.427 11.159 -49.609 1.00 98.44 230 VAL A O 1
ATOM 1807 N N . ALA A 1 231 ? 31.789 9.204 -48.706 1.00 98.25 231 ALA A N 1
ATOM 1808 C CA . ALA A 1 231 ? 32.638 8.392 -49.572 1.00 98.25 231 ALA A CA 1
ATOM 1809 C C . ALA A 1 231 ? 32.278 8.595 -51.053 1.00 98.25 231 ALA A C 1
ATOM 1811 O O . ALA A 1 231 ? 33.163 8.879 -51.860 1.00 98.25 231 ALA A O 1
ATOM 1812 N N . ARG A 1 232 ? 30.983 8.558 -51.397 1.00 98.44 232 ARG A N 1
ATOM 1813 C CA . ARG A 1 232 ? 30.493 8.800 -52.766 1.00 98.44 232 ARG A CA 1
ATOM 1814 C C . ARG A 1 232 ? 30.814 10.209 -53.267 1.00 98.44 232 ARG A C 1
ATOM 1816 O O . ARG A 1 232 ? 31.211 10.386 -54.414 1.00 98.44 232 ARG A O 1
ATOM 1823 N N . LEU A 1 233 ? 30.626 11.232 -52.436 1.00 98.31 233 LEU A N 1
ATOM 1824 C CA . LEU A 1 233 ? 30.974 12.604 -52.810 1.00 98.31 233 LEU A CA 1
ATOM 1825 C C . LEU A 1 233 ? 32.482 12.747 -53.011 1.00 98.31 233 LEU A C 1
ATOM 1827 O O . LEU A 1 233 ? 32.915 13.378 -53.967 1.00 98.31 233 LEU A O 1
ATOM 1831 N N . THR A 1 234 ? 33.282 12.103 -52.166 1.00 98.50 234 THR A N 1
ATOM 1832 C CA . THR A 1 234 ? 34.741 12.111 -52.290 1.00 98.50 234 THR A CA 1
ATOM 1833 C C . THR A 1 234 ? 35.197 11.465 -53.598 1.00 98.50 234 THR A C 1
ATOM 1835 O O . THR A 1 234 ? 36.096 11.996 -54.252 1.00 98.50 234 THR A O 1
ATOM 1838 N N . THR A 1 235 ? 34.589 10.350 -54.019 1.00 98.06 235 THR A N 1
ATOM 1839 C CA . THR A 1 235 ? 34.910 9.726 -55.313 1.00 98.06 235 THR A CA 1
ATOM 1840 C C . THR A 1 235 ? 34.491 10.613 -56.480 1.00 98.06 235 THR A C 1
ATOM 1842 O O . THR A 1 235 ? 35.314 10.866 -57.355 1.00 98.06 235 THR A O 1
ATOM 1845 N N . LEU A 1 236 ? 33.275 11.172 -56.455 1.00 98.38 236 LEU A N 1
ATOM 1846 C CA . LEU A 1 236 ? 32.797 12.093 -57.494 1.00 98.38 236 LEU A CA 1
ATOM 1847 C C . LEU A 1 236 ? 33.691 13.332 -57.626 1.00 98.38 236 LEU A C 1
ATOM 1849 O O . LEU A 1 236 ? 34.007 13.743 -58.741 1.00 98.38 236 LEU A O 1
ATOM 1853 N N . THR A 1 237 ? 34.136 13.913 -56.511 1.00 98.44 237 THR A N 1
ATOM 1854 C CA . THR A 1 237 ? 35.066 15.049 -56.526 1.00 98.44 237 THR A CA 1
ATOM 1855 C C . THR A 1 237 ? 36.385 14.665 -57.193 1.00 98.44 237 THR A C 1
ATOM 1857 O O . THR A 1 237 ? 36.815 15.355 -58.114 1.00 98.44 237 THR A O 1
ATOM 1860 N N . LYS A 1 238 ? 36.983 13.523 -56.822 1.00 98.25 238 LYS A N 1
ATOM 1861 C CA . LYS A 1 238 ? 38.224 13.027 -57.447 1.00 98.25 238 LYS A CA 1
ATOM 1862 C C . LYS A 1 238 ? 38.059 12.755 -58.946 1.00 98.25 238 LYS A C 1
ATOM 1864 O O . LYS A 1 238 ? 38.949 13.079 -59.730 1.00 98.25 238 LYS A O 1
ATOM 1869 N N . GLU A 1 239 ? 36.926 12.192 -59.361 1.00 97.94 239 GLU A N 1
ATOM 1870 C CA . GLU A 1 239 ? 36.603 11.969 -60.777 1.00 97.94 239 GLU A CA 1
ATOM 1871 C C . GLU A 1 239 ? 36.487 13.289 -61.548 1.00 97.94 239 GLU A C 1
ATOM 1873 O O . GLU A 1 239 ? 37.032 13.418 -62.646 1.00 97.94 239 GLU A O 1
ATOM 1878 N N . LYS A 1 240 ? 35.813 14.297 -60.978 1.00 97.88 240 LYS A N 1
ATOM 1879 C CA . LYS A 1 240 ? 35.688 15.625 -61.596 1.00 97.88 240 LYS A CA 1
ATOM 1880 C C . LYS A 1 240 ? 37.024 16.351 -61.666 1.00 97.88 240 LYS A C 1
ATOM 1882 O O . LYS A 1 240 ? 37.323 16.932 -62.706 1.00 97.88 240 LYS A O 1
ATOM 1887 N N . GLU A 1 241 ? 37.851 16.269 -60.629 1.00 98.12 241 GLU A N 1
ATOM 1888 C CA . GLU A 1 241 ? 39.219 16.797 -60.642 1.00 98.12 241 GLU A CA 1
ATOM 1889 C C . GLU A 1 241 ? 40.072 16.145 -61.739 1.00 98.12 241 GLU A C 1
ATOM 1891 O O . GLU A 1 241 ? 40.756 16.845 -62.486 1.00 98.12 241 GLU A O 1
ATOM 1896 N N . ALA A 1 242 ? 40.003 14.818 -61.885 1.00 97.38 242 ALA A N 1
ATOM 1897 C CA . ALA A 1 242 ? 40.705 14.098 -62.945 1.00 97.38 242 ALA A CA 1
ATOM 1898 C C . ALA A 1 242 ? 40.192 14.487 -64.342 1.00 97.38 242 ALA A C 1
ATOM 1900 O O . ALA A 1 242 ? 40.989 14.738 -65.246 1.00 97.38 242 ALA A O 1
ATOM 1901 N N . SER A 1 243 ? 38.871 14.605 -64.511 1.00 97.25 243 SER A N 1
ATOM 1902 C CA . SER A 1 243 ? 38.259 15.051 -65.766 1.00 97.25 243 SER A CA 1
ATOM 1903 C C . SER A 1 243 ? 38.669 16.478 -66.129 1.00 97.25 243 SER A C 1
ATOM 1905 O O . SER A 1 243 ? 38.951 16.741 -67.295 1.00 97.25 243 SER A O 1
ATOM 1907 N N . LEU A 1 244 ? 38.705 17.399 -65.163 1.00 97.38 244 LEU A N 1
ATOM 1908 C CA . LEU A 1 244 ? 39.149 18.777 -65.387 1.00 97.38 244 LEU A CA 1
ATOM 1909 C C . LEU A 1 244 ? 40.629 18.830 -65.763 1.00 97.38 244 LEU A C 1
ATOM 1911 O O . LEU A 1 244 ? 40.988 19.563 -66.680 1.00 97.38 244 LEU A O 1
ATOM 1915 N N . ARG A 1 245 ? 41.475 18.024 -65.110 1.00 97.38 245 ARG A N 1
ATOM 1916 C CA . ARG A 1 245 ? 42.895 17.907 -65.464 1.00 97.38 245 ARG A CA 1
ATOM 1917 C C . ARG A 1 245 ? 43.071 17.418 -66.903 1.00 97.38 245 ARG A C 1
ATOM 1919 O O . ARG A 1 245 ? 43.786 18.057 -67.661 1.00 97.38 245 ARG A O 1
ATOM 1926 N N . ALA A 1 246 ? 42.338 16.381 -67.306 1.00 96.56 246 ALA A N 1
ATOM 1927 C CA . ALA A 1 246 ? 42.372 15.870 -68.676 1.00 96.56 246 ALA A CA 1
ATOM 1928 C C . ALA A 1 246 ? 41.852 16.887 -69.710 1.00 96.56 246 ALA A C 1
ATOM 1930 O O . ALA A 1 246 ? 42.395 16.987 -70.806 1.00 96.56 246 ALA A O 1
ATOM 1931 N N . VAL A 1 247 ? 40.800 17.652 -69.391 1.00 96.12 247 VAL A N 1
ATOM 1932 C CA . VAL A 1 247 ? 40.307 18.732 -70.269 1.00 96.12 247 VAL A CA 1
ATOM 1933 C C . VAL A 1 247 ? 41.345 19.840 -70.399 1.00 96.12 247 VAL A C 1
ATOM 1935 O O . VAL A 1 247 ? 41.577 20.309 -71.509 1.00 96.12 247 VAL A O 1
ATOM 1938 N N . LYS A 1 248 ? 41.993 20.224 -69.295 1.00 95.81 248 LYS A N 1
ATOM 1939 C CA . LYS A 1 248 ? 43.073 21.209 -69.309 1.00 95.81 248 LYS A CA 1
ATOM 1940 C C . LYS A 1 248 ? 44.246 20.735 -70.167 1.00 95.81 248 LYS A C 1
ATOM 1942 O O . LYS A 1 248 ? 44.664 21.470 -71.044 1.00 95.81 248 LYS A O 1
ATOM 1947 N N . GLU A 1 249 ? 44.702 19.496 -69.996 1.00 94.25 249 GLU A N 1
ATOM 1948 C CA . GLU A 1 249 ? 45.771 18.910 -70.820 1.00 94.25 249 GLU A CA 1
ATOM 1949 C C . GLU A 1 249 ? 45.418 18.910 -72.317 1.00 94.25 249 GLU A C 1
ATOM 1951 O O . GLU A 1 249 ? 46.257 19.241 -73.150 1.00 94.25 249 GLU A O 1
ATOM 1956 N N . ARG A 1 250 ? 44.163 18.597 -72.675 1.00 93.12 250 ARG A N 1
ATOM 1957 C CA . ARG A 1 250 ? 43.693 18.695 -74.070 1.00 93.12 250 ARG A CA 1
ATOM 1958 C C . ARG A 1 250 ? 43.666 20.136 -74.574 1.00 93.12 250 ARG A C 1
ATOM 1960 O O . ARG A 1 250 ? 44.029 20.368 -75.720 1.00 93.12 250 ARG A O 1
ATOM 1967 N N . HIS A 1 251 ? 43.216 21.084 -73.753 1.00 93.00 251 HIS A N 1
ATOM 1968 C CA . HIS A 1 251 ? 43.204 22.502 -74.109 1.00 93.00 251 HIS A CA 1
ATOM 1969 C C . HIS A 1 251 ? 44.629 23.031 -74.324 1.00 93.00 251 HIS A C 1
ATOM 1971 O O . HIS A 1 251 ? 44.893 23.658 -75.343 1.00 93.00 251 HIS A O 1
ATOM 1977 N N . ASP A 1 252 ? 45.551 22.719 -73.412 1.00 89.56 252 ASP A N 1
ATOM 1978 C CA . ASP A 1 252 ? 46.960 23.111 -73.496 1.00 89.56 252 ASP A CA 1
ATOM 1979 C C . ASP A 1 252 ? 47.627 22.521 -74.759 1.00 89.56 252 ASP A C 1
ATOM 1981 O O . ASP A 1 252 ? 48.398 23.210 -75.429 1.00 89.56 252 ASP A O 1
ATOM 1985 N N . ALA A 1 253 ? 47.289 21.279 -75.139 1.00 87.69 253 ALA A N 1
ATOM 1986 C CA . ALA A 1 253 ? 47.747 20.671 -76.392 1.00 87.69 253 ALA A CA 1
ATOM 1987 C C . ALA A 1 253 ? 47.223 21.415 -77.635 1.00 87.69 253 ALA A C 1
ATOM 1989 O O . ALA A 1 253 ? 47.999 21.731 -78.535 1.00 87.69 253 ALA A O 1
ATOM 1990 N N . VAL A 1 254 ? 45.929 21.757 -77.661 1.00 85.00 254 VAL A N 1
ATOM 1991 C CA . VAL A 1 254 ? 45.322 22.523 -78.765 1.00 85.00 254 VAL A CA 1
ATOM 1992 C C . VAL A 1 254 ? 45.924 23.929 -78.873 1.00 85.00 254 VAL A C 1
ATOM 1994 O O . VAL A 1 254 ? 46.197 24.385 -79.980 1.00 85.00 254 VAL A O 1
ATOM 1997 N N . GLU A 1 255 ? 46.171 24.623 -77.758 1.00 78.69 255 GLU A N 1
ATOM 1998 C CA . GLU A 1 255 ? 46.815 25.945 -77.779 1.00 78.69 255 GLU A CA 1
ATOM 1999 C C . GLU A 1 255 ? 48.254 25.871 -78.326 1.00 78.69 255 GLU A C 1
ATOM 2001 O O . GLU A 1 255 ? 48.678 26.747 -79.084 1.00 78.69 255 GLU A O 1
ATOM 2006 N N . GLY A 1 256 ? 48.992 24.804 -78.002 1.00 74.50 256 GLY A N 1
ATOM 2007 C CA . GLY A 1 256 ? 50.307 24.521 -78.585 1.00 74.50 256 GLY A CA 1
ATOM 2008 C C . GLY A 1 256 ? 50.264 24.330 -80.106 1.00 74.50 256 GLY A C 1
ATOM 2009 O O . GLY A 1 256 ? 51.085 24.913 -80.818 1.00 74.50 256 GLY A O 1
ATOM 2010 N N . ASP A 1 257 ? 49.275 23.587 -80.610 1.00 65.44 257 ASP A N 1
ATOM 2011 C CA . ASP A 1 257 ? 49.073 23.366 -82.048 1.00 65.44 257 ASP A CA 1
ATOM 2012 C C . ASP A 1 257 ? 48.687 24.664 -82.786 1.00 65.44 257 ASP A C 1
ATOM 2014 O O . ASP A 1 257 ? 49.185 24.933 -83.881 1.00 65.44 257 ASP A O 1
ATOM 2018 N N . VAL A 1 258 ? 47.866 25.528 -82.174 1.00 61.38 258 VAL A N 1
ATOM 2019 C CA . VAL A 1 258 ? 47.504 26.842 -82.743 1.00 61.38 258 VAL A CA 1
ATOM 2020 C C . VAL A 1 258 ? 48.727 27.765 -82.846 1.00 61.38 258 VAL A C 1
ATOM 2022 O O . VAL A 1 258 ? 48.931 28.406 -83.879 1.00 61.38 258 VAL A O 1
ATOM 2025 N N . ARG A 1 259 ? 49.618 27.782 -81.847 1.00 59.16 259 ARG A N 1
ATOM 2026 C CA . ARG A 1 259 ? 50.880 28.547 -81.934 1.00 59.16 259 ARG A CA 1
ATOM 2027 C C . ARG A 1 259 ? 51.837 27.994 -82.995 1.00 59.16 259 ARG A C 1
ATOM 2029 O O . ARG A 1 259 ? 52.571 28.760 -83.615 1.00 59.16 259 ARG A O 1
ATOM 2036 N N . ALA A 1 260 ? 51.811 26.687 -83.268 1.00 57.62 260 ALA A N 1
ATOM 2037 C CA . ALA A 1 260 ? 52.546 26.116 -84.398 1.00 57.62 260 ALA A CA 1
ATOM 2038 C C . ALA A 1 260 ? 51.979 26.592 -85.753 1.00 57.62 260 ALA A C 1
ATOM 2040 O O . ALA A 1 260 ? 52.741 26.805 -86.698 1.00 57.62 260 ALA A O 1
ATOM 2041 N N . THR A 1 261 ? 50.666 26.844 -85.845 1.00 57.22 261 THR A N 1
ATOM 2042 C CA . THR A 1 261 ? 50.055 27.455 -87.041 1.00 57.22 261 THR A CA 1
ATOM 2043 C C . THR A 1 261 ? 50.327 28.959 -87.182 1.00 57.22 261 THR A C 1
ATOM 2045 O O . THR A 1 261 ? 50.447 29.432 -88.312 1.00 57.22 261 THR A O 1
ATOM 2048 N N . GLU A 1 262 ? 50.559 29.700 -86.091 1.00 54.66 262 GLU A N 1
ATOM 2049 C CA . GLU A 1 262 ? 51.034 31.099 -86.153 1.00 54.66 262 GLU A CA 1
ATOM 2050 C C . GLU A 1 262 ? 52.428 31.219 -86.797 1.00 54.66 262 GLU A C 1
ATOM 2052 O O . GLU A 1 262 ? 52.701 32.187 -87.509 1.00 54.66 262 GLU A O 1
ATOM 2057 N N . VAL A 1 263 ? 53.302 30.213 -86.646 1.00 57.06 263 VAL A N 1
ATOM 2058 C CA . VAL A 1 263 ? 54.578 30.152 -87.390 1.00 57.06 263 VAL A CA 1
ATOM 2059 C C . VAL A 1 263 ? 54.325 30.025 -88.896 1.00 57.06 263 VAL A C 1
ATOM 2061 O O . VAL A 1 263 ? 55.051 30.610 -89.703 1.00 57.06 263 VAL A O 1
ATOM 2064 N N . HIS A 1 264 ? 53.269 29.311 -89.293 1.00 55.72 264 HIS A N 1
ATOM 2065 C CA . HIS A 1 264 ? 52.859 29.190 -90.692 1.00 55.72 264 HIS A CA 1
ATOM 2066 C C . HIS A 1 264 ? 52.295 30.512 -91.239 1.00 55.72 264 HIS A C 1
ATOM 2068 O O . HIS A 1 264 ? 52.632 30.903 -92.358 1.00 55.72 264 HIS A O 1
ATOM 2074 N N . GLU A 1 265 ? 51.533 31.265 -90.439 1.00 59.06 265 GLU A N 1
ATOM 2075 C CA . GLU A 1 265 ? 51.100 32.617 -90.811 1.00 59.06 265 GLU A CA 1
ATOM 2076 C C . GLU A 1 265 ? 52.263 33.617 -90.886 1.00 59.06 265 GLU A C 1
ATOM 2078 O O . GLU A 1 265 ? 52.298 34.431 -91.810 1.00 59.06 265 GLU A O 1
ATOM 2083 N N . GLN A 1 266 ? 53.265 33.544 -90.002 1.00 59.09 266 GLN A N 1
ATOM 2084 C CA . GLN A 1 266 ? 54.484 34.357 -90.124 1.00 59.09 266 GLN A CA 1
ATOM 2085 C C . GLN A 1 266 ? 55.288 34.014 -91.386 1.00 59.09 266 GLN A C 1
ATOM 2087 O O . GLN A 1 266 ? 55.788 34.924 -92.053 1.00 59.09 266 GLN A O 1
ATOM 2092 N N . PHE A 1 267 ? 55.373 32.735 -91.763 1.00 59.78 267 PHE A N 1
ATOM 2093 C CA . PHE A 1 267 ? 56.029 32.310 -93.003 1.00 59.78 267 PHE A CA 1
ATOM 2094 C C . PHE A 1 267 ? 55.298 32.852 -94.244 1.00 59.78 267 PHE A C 1
ATOM 2096 O O . PHE A 1 267 ? 55.921 33.435 -95.132 1.00 59.78 267 PHE A O 1
ATOM 2103 N N . LEU A 1 268 ? 53.964 32.763 -94.271 1.00 60.81 268 LEU A N 1
ATOM 2104 C CA . LEU A 1 268 ? 53.135 33.320 -95.349 1.00 60.81 268 LEU A CA 1
ATOM 2105 C C . LEU A 1 268 ? 53.177 34.858 -95.396 1.00 60.81 268 LEU A C 1
ATOM 2107 O O . LEU A 1 268 ? 53.174 35.449 -96.478 1.00 60.81 268 LEU A O 1
ATOM 2111 N N . SER A 1 269 ? 53.279 35.517 -94.241 1.00 62.72 269 SER A N 1
ATOM 2112 C CA . SER A 1 269 ? 53.432 36.975 -94.128 1.00 62.72 269 SER A CA 1
ATOM 2113 C C . SER A 1 269 ? 54.815 37.468 -94.578 1.00 62.72 269 SER A C 1
ATOM 2115 O O . SER A 1 269 ? 54.941 38.595 -95.060 1.00 62.72 269 SER A O 1
ATOM 2117 N N . SER A 1 270 ? 55.852 36.634 -94.445 1.00 58.06 270 SER A N 1
ATOM 2118 C CA . SER A 1 270 ? 57.211 36.894 -94.944 1.00 58.06 270 SER A CA 1
ATOM 2119 C C . SER A 1 270 ? 57.295 36.742 -96.470 1.00 58.06 270 SER A C 1
ATOM 2121 O O . SER A 1 270 ? 57.858 37.598 -97.149 1.00 58.06 270 SER A O 1
ATOM 2123 N N . CYS A 1 271 ? 56.624 35.735 -97.043 1.00 56.78 271 CYS A N 1
ATOM 2124 C CA . CYS A 1 271 ? 56.541 35.541 -98.498 1.00 56.78 271 CYS A CA 1
ATOM 2125 C C . CYS A 1 271 ? 55.710 36.602 -99.245 1.00 56.78 271 CYS A C 1
ATOM 2127 O O . CYS A 1 271 ? 55.786 36.674 -100.466 1.00 56.78 271 CYS A O 1
ATOM 2129 N N . LYS A 1 272 ? 54.937 37.440 -98.543 1.00 55.28 272 LYS A N 1
ATOM 2130 C CA . LYS A 1 272 ? 54.186 38.569 -99.127 1.00 55.28 272 LYS A CA 1
ATOM 2131 C C . LYS A 1 272 ? 54.997 39.871 -99.233 1.00 55.28 272 LYS A C 1
ATOM 2133 O O . LYS A 1 272 ? 54.448 40.882 -99.662 1.00 55.28 272 LYS A O 1
ATOM 2138 N N . ARG A 1 273 ? 56.264 39.872 -98.795 1.00 52.12 273 ARG A N 1
ATOM 2139 C CA . ARG A 1 273 ? 57.156 41.048 -98.769 1.00 52.12 273 ARG A CA 1
ATOM 2140 C C . ARG A 1 273 ? 58.345 40.957 -99.743 1.00 52.12 273 ARG A C 1
ATOM 2142 O O . ARG A 1 273 ? 59.349 41.639 -99.542 1.00 52.12 273 ARG A O 1
ATOM 2149 N N . HIS A 1 274 ? 58.197 40.155 -100.794 1.00 44.62 274 HIS A N 1
ATOM 2150 C CA . HIS A 1 274 ? 58.996 40.186 -102.022 1.00 44.62 274 HIS A CA 1
ATOM 2151 C C . HIS A 1 274 ? 58.086 40.497 -103.209 1.00 44.62 274 HIS A C 1
ATOM 2153 O O . HIS A 1 274 ? 58.611 41.075 -104.184 1.00 44.62 274 HIS A O 1
#

Sequence (274 aa):
MYLFLLLLLLFVSFSFFFALIVQLVMGNEGGEYMIPVAGRRKGRAPPPPAMASGDEPDWLFAENVAPATGSSAPNPAPPSVPFAHDALSFLDFENETSAPTALSHGAATPASRTAAPTPAQVAPSSPSLWNQYEFLQRELQGTQEELIPYENRIKLLERGEDALCQEVRRLENDVCGKREEVERAALLRTELEEYLELRRQRLREETGGYRSQELINTSNALKMKYETDVARLTTLTKEKEASLRAVKERHDAVEGDVRATEVHEQFLSSCKRH

Organism: NCBI:txid1416333

Secondary structure (DSSP, 8-state):
-HHHHHHHHHHHHHHHHHHHHHHHHHTTS----------------PPPP------------------------PPPPPPPPPPS-SS--S---------PPP--------------------PPPHHHHHHHHHHHHHHHHHHHHHHHHHHHHHHHHHHHHHHHHHHHHHHHHHHHHHHHHHHHHHHHHHHHHHHHHHHHHHHHHHHHHHHHHHHHHHHHHHHHHHHHHHHHHHHHHHHHHHHHHHHHHHHHHHHHHHHHHHHHHHHHHHHT--

Foldseek 3Di:
DVVVVVVVVVVVVVVVVVVVVVCVVVVPPDDDDDDPPDDDDDDDDDDDDDDDDDDDDDDDDDDDDDDDDDDDDDDDDDDDDDPPDPPPPDDDDDDDDDDDDDDDDDDDDDDDDDDDPDPPPPPQPPVNVVVVVVVVVVVVVVVVVVCVVVVVVVVVVVVVVVVVVVVVVVVVVVVVVVVVVVVVVVVVVVVVVVVVVVVVVVVVVVVVVVVVVVVVVVVVVVVVVVVVVVVVVVVVVVVVVVVVVVVVVVVVVVVVVVVVVVVVVVVVVVVVPD

pLDDT: mean 73.15, std 25.13, range [29.92, 98.62]

Radius of gyration: 60.73 Å; chains: 1; bounding box: 104×64×201 Å